Protein AF-A0A0G3W983-F1 (afdb_monomer)

Sequence (231 aa):
MKKKIIAVFMIFSIMLLIACNQTHDTKDIALSSTTQSDPVENSKVEQSREDLLNQLVNQDFSIQGENLREIDDKMIVDFGKAFVNLYNGAVAEGKKISFEKYISNKNLLRFTDKMLELTQKQELQGRNFVNYGLKNEFKQAKLQHIGDNICYLELPFEFEGSEMICKMLITTENNHLKLIDLYYGIKDGVDTYATGHPAGREINNPNLWENEEWVNGVFDKLEEFEEKMGS

Foldseek 3Di:
DDDDDDDDDDDDDDDDDDDDDDDDDDDDDDDDDDDDDDDDDPPPPPQDLVNLLVCLLPDWQFDDDAWDDPVCVVSVLVLVLSVLLNLLSCLQVVHQGACVRAAVQPLVRVLSNLLSNLSSLCVVVVVDPAHGHNDWAWDDKDWDDDDTQKIWIWIWTHDPHGTWIKIFIWGDDPRTIYTQDIATGDCPGLRCQQLHHPVPDDHDDSCQSVPPVSSVSSVVRSVVSVVVSVD

Structure (mmCIF, N/CA/C/O backbone):
data_AF-A0A0G3W983-F1
#
_entry.id   AF-A0A0G3W983-F1
#
loop_
_atom_site.group_PDB
_atom_site.id
_atom_site.type_symbol
_atom_site.label_atom_id
_atom_site.label_alt_id
_atom_site.label_comp_id
_atom_site.label_asym_id
_atom_site.label_entity_id
_atom_site.label_seq_id
_atom_site.pdbx_PDB_ins_code
_atom_site.Cartn_x
_atom_site.Cartn_y
_atom_site.Cartn_z
_atom_site.occupancy
_atom_site.B_iso_or_equiv
_atom_site.auth_seq_id
_atom_site.auth_comp_id
_atom_site.auth_asym_id
_atom_site.auth_atom_id
_atom_site.pdbx_PDB_model_num
ATOM 1 N N . MET A 1 1 ? -0.050 45.763 -35.031 1.00 43.88 1 MET A N 1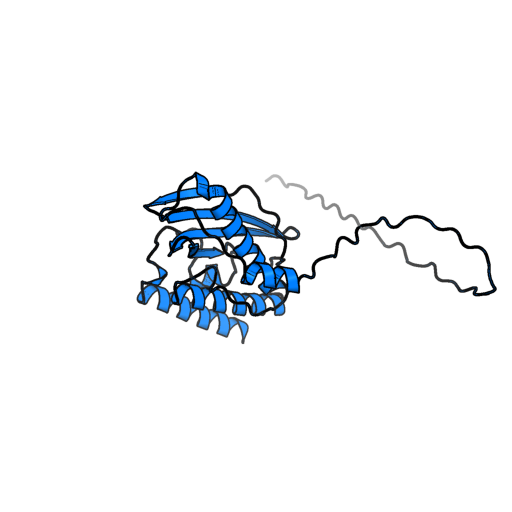
ATOM 2 C CA . MET A 1 1 ? 1.372 45.349 -35.062 1.00 43.88 1 MET A CA 1
ATOM 3 C C . MET A 1 1 ? 2.170 46.165 -34.058 1.00 43.88 1 MET A C 1
ATOM 5 O O . MET A 1 1 ? 2.338 47.358 -34.264 1.00 43.88 1 MET A O 1
ATOM 9 N N . LYS A 1 2 ? 2.644 45.543 -32.975 1.00 40.12 2 LYS A N 1
ATOM 10 C CA . LYS A 1 2 ? 3.700 46.083 -32.106 1.00 40.12 2 LYS A CA 1
ATOM 11 C C . LYS A 1 2 ? 4.598 44.907 -31.715 1.00 40.12 2 LYS A C 1
ATOM 13 O O . LYS A 1 2 ? 4.127 43.965 -31.087 1.00 40.12 2 LYS A O 1
ATOM 18 N N . LYS A 1 3 ? 5.846 44.928 -32.194 1.00 40.09 3 LYS A N 1
ATOM 19 C CA . LYS A 1 3 ? 6.875 43.911 -31.934 1.00 40.09 3 LYS A CA 1
ATOM 20 C C . LYS A 1 3 ? 7.298 44.010 -30.465 1.00 40.09 3 LYS A C 1
ATOM 22 O O . LYS A 1 3 ? 7.640 45.101 -30.017 1.00 40.09 3 LYS A O 1
ATOM 27 N N . LYS A 1 4 ? 7.271 42.897 -29.727 1.00 50.88 4 LYS A N 1
ATOM 28 C CA . LYS A 1 4 ? 7.908 42.791 -28.407 1.00 50.88 4 LYS 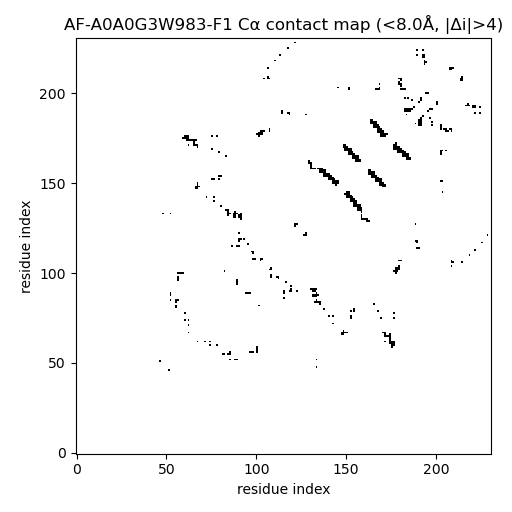A CA 1
ATOM 29 C C . LYS A 1 4 ? 9.314 42.224 -28.599 1.00 50.88 4 LYS A C 1
ATOM 31 O O . LYS A 1 4 ? 9.487 41.215 -29.274 1.00 50.88 4 LYS A O 1
ATOM 36 N N . ILE A 1 5 ? 10.291 42.943 -28.062 1.00 58.00 5 ILE A N 1
ATOM 37 C CA . ILE A 1 5 ? 11.718 42.625 -28.082 1.00 58.00 5 ILE A CA 1
ATOM 38 C C . ILE A 1 5 ? 11.970 41.526 -27.044 1.00 58.00 5 ILE A C 1
ATOM 40 O O . ILE A 1 5 ? 11.557 41.661 -25.895 1.00 58.00 5 ILE A O 1
ATOM 44 N N . ILE A 1 6 ? 12.618 40.442 -27.469 1.00 47.62 6 ILE A N 1
ATOM 45 C CA . ILE A 1 6 ? 13.111 39.365 -26.608 1.00 47.62 6 ILE A CA 1
ATOM 46 C C . ILE A 1 6 ? 14.525 39.759 -26.173 1.00 47.62 6 ILE A C 1
ATOM 48 O O . ILE A 1 6 ? 15.381 39.987 -27.026 1.00 47.62 6 ILE A O 1
ATOM 52 N N . ALA A 1 7 ? 14.767 39.845 -24.866 1.00 49.97 7 ALA A N 1
ATOM 53 C CA . ALA A 1 7 ? 16.108 39.959 -24.303 1.00 49.97 7 ALA A CA 1
ATOM 54 C C . ALA A 1 7 ? 16.537 38.577 -23.791 1.00 49.97 7 ALA A C 1
ATOM 56 O O . ALA A 1 7 ? 15.930 38.037 -22.869 1.00 49.97 7 ALA A O 1
ATOM 57 N N . VAL A 1 8 ? 17.557 38.002 -24.427 1.00 45.94 8 VAL A N 1
ATOM 58 C CA . VAL A 1 8 ? 18.226 36.763 -24.013 1.00 45.94 8 VAL A CA 1
ATOM 59 C C . VAL A 1 8 ? 19.421 37.160 -23.152 1.00 45.94 8 VAL A C 1
ATOM 61 O O . VAL A 1 8 ? 20.345 37.795 -23.654 1.00 45.94 8 VAL A O 1
ATOM 64 N N . PHE A 1 9 ? 19.420 36.788 -21.873 1.00 46.34 9 PHE A N 1
ATOM 65 C CA . PHE A 1 9 ? 20.619 36.838 -21.037 1.00 46.34 9 PHE A CA 1
ATOM 66 C C . PHE A 1 9 ? 21.241 35.439 -20.994 1.00 46.34 9 PHE A C 1
ATOM 68 O O . PHE A 1 9 ? 20.778 34.567 -20.265 1.00 46.34 9 PHE A O 1
ATOM 75 N N . MET A 1 10 ? 22.282 35.221 -21.804 1.00 41.75 10 MET A N 1
ATOM 76 C CA . MET A 1 10 ? 23.248 34.144 -21.580 1.00 41.75 10 MET A CA 1
ATOM 77 C C . MET A 1 10 ? 24.205 34.593 -20.477 1.00 41.75 10 MET A C 1
ATOM 79 O O . MET A 1 10 ? 24.913 35.583 -20.655 1.00 41.75 10 MET A O 1
ATOM 83 N N . ILE A 1 11 ? 24.274 33.851 -19.375 1.00 51.28 11 ILE A N 1
ATOM 84 C CA . ILE A 1 11 ? 25.394 33.942 -18.436 1.00 51.28 11 ILE A CA 1
ATOM 85 C C . ILE A 1 11 ? 26.205 32.657 -18.591 1.00 51.28 11 ILE A C 1
ATOM 87 O O . ILE A 1 11 ? 25.799 31.584 -18.157 1.00 51.28 11 ILE A O 1
ATOM 91 N N . PHE A 1 12 ? 27.340 32.796 -19.274 1.00 41.56 12 PHE A N 1
ATOM 92 C CA . PHE A 1 12 ? 28.444 31.844 -19.277 1.00 41.56 12 PHE A CA 1
ATOM 93 C C . PHE A 1 12 ? 29.255 32.065 -17.995 1.00 41.56 12 PHE A C 1
ATOM 95 O O . PHE A 1 12 ? 29.832 33.138 -17.830 1.00 41.56 12 PHE A O 1
ATOM 102 N N . SER A 1 13 ? 29.354 31.055 -17.131 1.00 46.91 13 SER A N 1
ATOM 103 C CA . SER A 1 13 ? 30.390 31.007 -16.093 1.00 46.91 13 SER A CA 1
ATOM 104 C C . SER A 1 13 ? 31.282 29.799 -16.344 1.00 46.91 13 SER A C 1
ATOM 106 O O . SER A 1 13 ? 30.858 28.650 -16.255 1.00 46.91 13 SER A O 1
ATOM 108 N N . ILE A 1 14 ? 32.515 30.111 -16.732 1.00 47.41 14 ILE A N 1
ATOM 109 C CA . ILE A 1 14 ? 33.606 29.200 -17.058 1.00 47.41 14 ILE A CA 1
ATOM 110 C C . ILE A 1 14 ? 34.363 28.825 -15.774 1.00 47.41 14 ILE A C 1
ATOM 112 O O . ILE A 1 14 ? 34.698 29.694 -14.975 1.00 47.41 14 ILE A O 1
ATOM 116 N N . MET A 1 15 ? 34.611 27.518 -15.642 1.00 45.75 15 MET A N 1
ATOM 117 C CA . MET A 1 15 ? 35.691 26.789 -14.952 1.00 45.75 15 MET A CA 1
ATOM 118 C C . MET A 1 15 ? 36.685 27.570 -14.072 1.00 45.75 15 MET A C 1
ATOM 120 O O . MET A 1 15 ? 37.409 28.432 -14.565 1.00 45.75 15 MET A O 1
ATOM 124 N N . LEU A 1 16 ? 36.906 27.063 -12.852 1.00 50.53 16 LEU A N 1
ATOM 125 C CA . LEU A 1 16 ? 38.236 27.046 -12.235 1.00 50.53 16 LEU A CA 1
ATOM 126 C C . LEU A 1 16 ? 38.570 25.646 -11.702 1.00 50.53 16 LEU A C 1
ATOM 128 O O . LEU A 1 16 ? 37.723 24.925 -11.182 1.00 50.53 16 LEU A O 1
ATOM 132 N N . LEU A 1 17 ? 39.827 25.286 -11.946 1.00 42.91 17 LEU A N 1
ATOM 133 C CA . LEU A 1 17 ? 40.435 23.963 -11.925 1.00 42.91 17 LEU A CA 1
ATOM 134 C C . LEU A 1 17 ? 40.798 23.459 -10.521 1.00 42.91 17 LEU A C 1
ATOM 136 O O . LEU A 1 17 ? 41.158 24.217 -9.626 1.00 42.91 17 LEU A O 1
ATOM 140 N N . ILE A 1 18 ? 40.792 22.131 -10.426 1.00 45.84 18 ILE A N 1
ATOM 141 C CA . ILE A 1 18 ? 41.441 21.278 -9.427 1.00 45.84 18 ILE A CA 1
ATOM 142 C C . ILE A 1 18 ? 42.962 21.501 -9.448 1.00 45.84 18 ILE A C 1
ATOM 144 O O . ILE A 1 18 ? 43.546 21.466 -10.528 1.00 45.84 18 ILE A O 1
ATOM 148 N N . ALA A 1 19 ? 43.596 21.623 -8.274 1.00 32.50 19 ALA A N 1
ATOM 149 C CA . ALA A 1 19 ? 44.845 20.925 -7.921 1.00 32.50 19 ALA A CA 1
ATOM 150 C C . ALA A 1 19 ? 45.366 21.366 -6.542 1.00 32.50 19 ALA A C 1
ATOM 152 O O . ALA A 1 19 ? 45.818 22.493 -6.384 1.00 32.50 19 ALA A O 1
ATOM 153 N N . CYS A 1 20 ? 45.407 20.435 -5.589 1.00 37.81 20 CYS A N 1
ATOM 154 C CA . CYS A 1 20 ? 46.513 20.323 -4.639 1.00 37.81 20 CYS A CA 1
ATOM 155 C C . CYS A 1 20 ? 46.722 18.832 -4.374 1.00 37.81 20 CYS A C 1
ATOM 157 O O . CYS A 1 20 ? 45.869 18.165 -3.795 1.00 37.81 20 CYS A O 1
ATOM 159 N N . ASN A 1 21 ? 47.848 18.316 -4.855 1.00 38.59 21 ASN A N 1
ATOM 160 C CA . ASN A 1 21 ? 48.374 16.997 -4.543 1.00 38.59 21 ASN A CA 1
ATOM 161 C C . ASN A 1 21 ? 49.829 17.200 -4.110 1.00 38.59 21 ASN A C 1
ATOM 163 O O . ASN A 1 21 ? 50.533 17.910 -4.825 1.00 38.59 21 ASN A O 1
ATOM 167 N N . GLN A 1 22 ? 50.226 16.605 -2.978 1.00 39.62 22 GLN A N 1
ATOM 168 C CA . GLN A 1 22 ? 51.592 16.313 -2.482 1.00 39.62 22 GLN A CA 1
ATOM 169 C C . GLN A 1 22 ? 51.590 16.334 -0.946 1.00 39.62 22 GLN A C 1
ATOM 171 O O . GLN A 1 22 ? 50.988 17.224 -0.361 1.00 39.62 22 GLN A O 1
ATOM 176 N N . THR A 1 23 ? 52.293 15.501 -0.184 1.00 33.81 23 THR A N 1
ATOM 177 C CA . THR A 1 23 ? 52.854 14.140 -0.283 1.00 33.81 23 THR A CA 1
ATOM 178 C C . THR A 1 23 ? 53.243 13.792 1.164 1.00 33.81 23 THR A C 1
ATOM 180 O O . THR A 1 23 ? 53.410 14.685 1.992 1.00 33.81 23 THR A O 1
ATOM 183 N N . HIS A 1 24 ? 53.358 12.497 1.449 1.00 36.88 24 HIS A N 1
ATOM 184 C CA . HIS A 1 24 ? 53.779 11.895 2.715 1.00 36.88 24 HIS A CA 1
ATOM 185 C C . HIS A 1 24 ? 54.949 12.583 3.434 1.00 36.88 24 HIS A C 1
ATOM 187 O O . HIS A 1 24 ? 55.942 12.922 2.802 1.00 36.88 24 HIS A O 1
ATOM 193 N N . ASP A 1 25 ? 54.889 12.565 4.767 1.00 35.84 25 ASP A N 1
ATOM 194 C CA . ASP A 1 25 ? 56.038 12.161 5.576 1.00 35.84 25 ASP A CA 1
ATOM 195 C C . ASP A 1 25 ? 55.566 11.325 6.776 1.00 35.84 25 ASP A C 1
ATOM 197 O O . ASP A 1 25 ? 54.728 11.740 7.576 1.00 35.84 25 ASP A O 1
ATOM 201 N N . THR A 1 26 ? 56.102 10.109 6.868 1.00 37.34 26 THR A N 1
ATOM 202 C CA . THR A 1 26 ? 55.960 9.182 7.993 1.00 37.34 26 THR A CA 1
ATOM 203 C C . THR A 1 26 ? 57.279 9.170 8.753 1.00 37.34 26 THR A C 1
ATOM 205 O O . THR A 1 26 ? 58.324 8.938 8.146 1.00 37.34 26 THR A O 1
ATOM 208 N N . LYS A 1 27 ? 57.239 9.333 10.079 1.00 38.28 27 LYS A N 1
ATOM 209 C CA . LYS A 1 27 ? 58.261 8.796 10.988 1.00 38.28 27 LYS A CA 1
ATOM 210 C C . LYS A 1 27 ? 57.669 8.553 12.377 1.00 38.28 27 LYS A C 1
ATOM 212 O O . LYS A 1 27 ? 57.252 9.484 13.058 1.00 38.28 27 LYS A O 1
ATOM 217 N N . ASP A 1 28 ? 57.655 7.279 12.751 1.00 36.66 28 ASP A N 1
ATOM 218 C CA . ASP A 1 28 ? 57.370 6.755 14.085 1.00 36.66 28 ASP A CA 1
ATOM 219 C C . ASP A 1 28 ? 58.404 7.219 15.131 1.00 36.66 28 ASP A C 1
ATOM 221 O O . ASP A 1 28 ? 59.564 7.456 14.786 1.00 36.66 28 ASP A O 1
ATOM 225 N N . ILE A 1 29 ? 58.010 7.254 16.416 1.00 35.78 29 ILE A N 1
ATOM 226 C CA . ILE A 1 29 ? 58.552 6.406 17.509 1.00 35.78 29 ILE A CA 1
ATOM 227 C C . ILE A 1 29 ? 58.042 6.880 18.898 1.00 35.78 29 ILE A C 1
ATOM 229 O O . ILE A 1 29 ? 58.334 7.979 19.353 1.00 35.78 29 ILE A O 1
ATOM 233 N N . ALA A 1 30 ? 57.333 5.951 19.556 1.00 32.38 30 ALA A N 1
ATOM 234 C CA . ALA A 1 30 ? 57.313 5.562 20.979 1.00 32.38 30 ALA A CA 1
ATOM 235 C C . ALA A 1 30 ? 56.918 6.521 22.139 1.00 32.38 30 ALA A C 1
ATOM 237 O O . ALA A 1 30 ? 57.672 7.384 22.567 1.00 32.38 30 ALA A O 1
ATOM 238 N N . LEU A 1 31 ? 55.817 6.107 22.793 1.00 33.94 31 LEU A N 1
ATOM 239 C CA . LEU A 1 31 ? 55.705 5.710 24.214 1.00 33.94 31 LEU A CA 1
ATOM 240 C C . LEU A 1 31 ? 55.809 6.789 25.317 1.00 33.94 31 LEU A C 1
ATOM 242 O O . LEU A 1 31 ? 56.895 7.170 25.738 1.00 33.94 31 LEU A O 1
ATOM 246 N N . SER A 1 32 ? 54.672 7.117 25.948 1.00 33.31 32 SER A N 1
ATOM 247 C CA . SER A 1 32 ? 54.366 6.782 27.361 1.00 33.31 32 SER A CA 1
ATOM 248 C C . SER A 1 32 ? 53.245 7.654 27.955 1.00 33.31 32 SER A C 1
ATOM 250 O O . SER A 1 32 ? 52.972 8.757 27.494 1.00 33.31 32 SER A O 1
ATOM 252 N N . SER A 1 33 ? 52.671 7.138 29.045 1.00 32.91 33 SER A N 1
ATOM 253 C CA . SER A 1 33 ? 51.770 7.758 30.029 1.00 32.91 33 SER A CA 1
ATOM 254 C C . SER A 1 33 ? 50.254 7.611 29.820 1.00 32.91 33 SER A C 1
ATOM 256 O O . SER A 1 33 ? 49.586 8.285 29.046 1.00 32.91 33 SER A O 1
ATOM 258 N N . THR A 1 34 ? 49.747 6.667 30.606 1.00 34.50 34 THR A N 1
ATOM 259 C CA . THR A 1 34 ? 48.381 6.421 31.049 1.00 34.50 34 THR A CA 1
ATOM 260 C C . THR A 1 34 ? 47.712 7.684 31.592 1.00 34.50 34 THR A C 1
ATOM 262 O O . THR A 1 34 ? 48.240 8.281 32.526 1.00 34.50 34 THR A O 1
ATOM 265 N N . THR A 1 35 ? 46.500 7.988 31.122 1.00 32.28 35 THR A N 1
ATOM 266 C CA . THR A 1 35 ? 45.496 8.716 31.913 1.00 32.28 35 THR A CA 1
ATOM 267 C C . THR A 1 35 ? 44.120 8.133 31.602 1.00 32.28 35 THR A C 1
ATOM 269 O O . THR A 1 35 ? 43.692 8.112 30.452 1.00 32.28 35 THR A O 1
ATOM 272 N N . GLN A 1 36 ? 43.458 7.613 32.636 1.00 45.56 36 GLN A N 1
ATOM 273 C CA . GLN A 1 36 ? 42.025 7.330 32.646 1.00 45.56 36 GLN A CA 1
ATOM 274 C C . GLN A 1 36 ? 41.246 8.604 32.310 1.00 45.56 36 GLN A C 1
ATOM 276 O O . GLN A 1 36 ? 41.417 9.615 32.986 1.00 45.56 36 GLN A O 1
ATOM 281 N N . SER A 1 37 ? 40.332 8.518 31.352 1.00 34.78 37 SER A N 1
ATOM 282 C CA . SER A 1 37 ? 39.207 9.442 31.237 1.00 34.78 37 SER A CA 1
ATOM 283 C C . SER A 1 37 ? 37.991 8.663 30.739 1.00 34.78 37 SER A C 1
ATOM 285 O O . SER A 1 37 ? 37.976 8.215 29.598 1.00 34.78 37 SER A O 1
ATOM 287 N N . ASP A 1 38 ? 37.057 8.459 31.668 1.00 36.69 38 ASP A N 1
ATOM 288 C CA . ASP A 1 38 ? 35.598 8.355 31.542 1.00 36.69 38 ASP A CA 1
ATOM 289 C C . ASP A 1 38 ? 34.951 7.448 30.469 1.00 36.69 38 ASP A C 1
ATOM 291 O O . ASP A 1 38 ? 35.200 7.588 29.274 1.00 36.69 38 ASP A O 1
ATOM 295 N N . PRO A 1 39 ? 33.998 6.571 30.856 1.00 54.25 39 PRO A N 1
ATOM 296 C CA . PRO A 1 39 ? 33.151 5.861 29.912 1.00 54.25 39 PRO A CA 1
ATOM 297 C C . PRO A 1 39 ? 31.895 6.693 29.640 1.00 54.25 39 PRO A C 1
ATOM 299 O O . PRO A 1 39 ? 30.860 6.468 30.260 1.00 54.25 39 PRO A O 1
ATOM 302 N N . VAL A 1 40 ? 31.956 7.655 28.722 1.00 49.38 40 VAL A N 1
ATOM 303 C CA . VAL A 1 40 ? 30.737 8.265 28.176 1.00 49.38 40 VAL A CA 1
ATOM 304 C C . VAL A 1 40 ? 30.956 8.630 26.717 1.00 49.38 40 VAL A C 1
ATOM 306 O O . VAL A 1 40 ? 31.459 9.701 26.412 1.00 49.38 40 VAL A O 1
ATOM 309 N N . GLU A 1 41 ? 30.475 7.782 25.816 1.00 39.94 41 GLU A N 1
ATOM 310 C CA . GLU A 1 41 ? 29.566 8.284 24.791 1.00 39.94 41 GLU A CA 1
ATOM 311 C C . GLU A 1 41 ? 28.700 7.136 24.286 1.00 39.94 41 GLU A C 1
ATOM 313 O O . GLU A 1 41 ? 29.194 6.103 23.836 1.00 39.94 41 GLU A O 1
ATOM 318 N N . ASN A 1 42 ? 27.387 7.314 24.428 1.00 47.06 42 ASN A N 1
ATOM 319 C CA . ASN A 1 42 ? 26.376 6.478 23.807 1.00 47.06 42 ASN A CA 1
ATOM 320 C C . ASN A 1 42 ? 26.711 6.338 22.321 1.00 47.06 42 ASN A C 1
ATOM 322 O O . ASN A 1 42 ? 26.454 7.259 21.542 1.00 47.06 42 ASN A O 1
ATOM 326 N N . SER A 1 43 ? 27.217 5.173 21.915 1.00 43.53 43 SER A N 1
ATOM 327 C CA . SER A 1 43 ? 27.097 4.753 20.531 1.00 43.53 43 SER A CA 1
ATOM 328 C C . SER A 1 43 ? 25.601 4.635 20.269 1.00 43.53 43 SER A C 1
ATOM 330 O O . SER A 1 43 ? 24.926 3.679 20.651 1.00 43.53 43 SER A O 1
ATOM 332 N N . LYS A 1 44 ? 25.034 5.688 19.685 1.00 50.03 44 LYS A N 1
ATOM 333 C CA . LYS A 1 44 ? 23.718 5.637 19.072 1.00 50.03 44 LYS A CA 1
ATOM 334 C C . LYS A 1 44 ? 23.894 4.643 17.932 1.00 50.03 44 LYS A C 1
ATOM 336 O O . LYS A 1 44 ? 24.389 5.022 16.879 1.00 50.03 44 LYS A O 1
ATOM 341 N N . VAL A 1 45 ? 23.651 3.361 18.217 1.00 50.28 45 VAL A N 1
ATOM 342 C CA . VAL A 1 45 ? 23.779 2.273 17.248 1.00 50.28 45 VAL A CA 1
ATOM 343 C C . VAL A 1 45 ? 22.920 2.691 16.072 1.00 50.28 45 VAL A C 1
ATOM 345 O O . VAL A 1 45 ? 21.696 2.770 16.187 1.00 50.28 45 VAL A O 1
ATOM 348 N N . GLU A 1 46 ? 23.577 3.098 14.990 1.00 67.88 46 GLU A N 1
ATOM 349 C CA . GLU A 1 46 ? 22.898 3.498 13.777 1.00 67.88 46 GLU A CA 1
ATOM 350 C C . GLU A 1 46 ? 22.223 2.240 13.254 1.00 67.88 46 GLU A C 1
ATOM 352 O O . GLU A 1 46 ? 22.872 1.307 12.784 1.00 67.88 46 GLU A O 1
ATOM 357 N N . GLN A 1 47 ? 20.916 2.165 13.479 1.00 80.25 47 GLN A N 1
ATOM 358 C CA . GLN A 1 47 ? 20.142 1.004 13.105 1.00 80.25 47 GLN A CA 1
ATOM 359 C C . GLN A 1 47 ? 20.207 0.849 11.587 1.00 80.25 47 GLN A C 1
ATOM 361 O O . GLN A 1 47 ? 19.926 1.803 10.852 1.00 80.25 47 GLN A O 1
ATOM 366 N N . SER A 1 48 ? 20.591 -0.341 11.125 1.00 90.75 48 SER A N 1
ATOM 367 C CA . SER A 1 48 ? 20.738 -0.585 9.696 1.00 90.75 48 SER A CA 1
ATOM 368 C C . SER A 1 48 ? 19.384 -0.470 8.985 1.00 90.75 48 SER A C 1
ATOM 370 O O . SER A 1 48 ? 18.318 -0.644 9.584 1.00 90.75 48 SER A O 1
ATOM 372 N N . ARG A 1 49 ? 19.409 -0.169 7.681 1.00 90.88 49 ARG A N 1
ATOM 373 C CA . ARG A 1 49 ? 18.184 -0.102 6.865 1.00 90.88 49 ARG A CA 1
ATOM 374 C C . ARG A 1 49 ? 17.441 -1.438 6.841 1.00 90.88 49 ARG A C 1
ATOM 376 O O . ARG A 1 49 ? 16.218 -1.457 6.923 1.00 90.88 49 ARG A O 1
ATOM 383 N N . GLU A 1 50 ? 18.187 -2.538 6.812 1.00 91.12 50 GLU A N 1
ATOM 384 C CA . GLU A 1 50 ? 17.649 -3.896 6.889 1.00 91.12 50 GLU A CA 1
ATOM 385 C C . GLU A 1 50 ? 16.937 -4.141 8.229 1.00 91.12 50 GLU A C 1
ATOM 387 O O . GLU A 1 50 ? 15.819 -4.647 8.249 1.00 91.12 50 GLU A O 1
ATOM 392 N N . ASP A 1 51 ? 17.524 -3.719 9.353 1.00 92.81 51 ASP A N 1
ATOM 393 C CA . ASP A 1 51 ? 16.882 -3.855 10.667 1.00 92.81 51 ASP A CA 1
ATOM 394 C C . ASP A 1 51 ? 15.591 -3.033 10.755 1.00 92.81 51 ASP A C 1
ATOM 396 O O . ASP A 1 51 ? 14.615 -3.468 11.362 1.00 92.81 51 ASP A O 1
ATOM 400 N N . LEU A 1 52 ? 15.574 -1.836 10.164 1.00 94.38 52 LEU A N 1
ATOM 401 C CA . LEU A 1 52 ?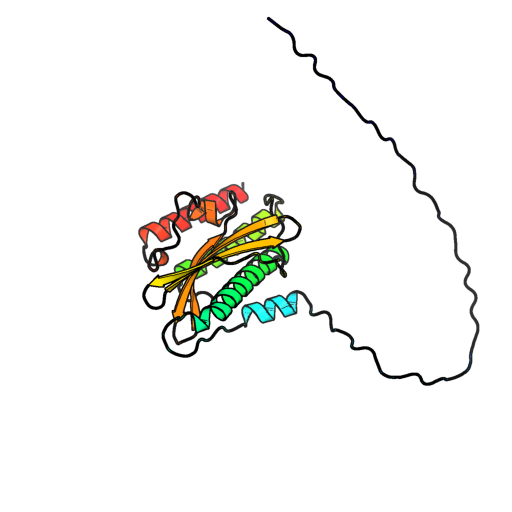 14.385 -0.980 10.111 1.00 94.38 52 LEU A CA 1
ATOM 402 C C . LEU A 1 52 ? 13.274 -1.598 9.249 1.00 94.38 52 LEU A C 1
ATOM 404 O O . LEU A 1 52 ? 12.123 -1.618 9.677 1.00 94.38 52 LEU A O 1
ATOM 408 N N . LEU A 1 53 ? 13.605 -2.144 8.074 1.00 95.75 53 LEU A N 1
ATOM 409 C CA . LEU A 1 53 ? 12.645 -2.882 7.246 1.00 95.75 53 LEU A CA 1
ATOM 410 C C . LEU A 1 53 ? 12.080 -4.088 7.997 1.00 95.75 53 LEU A C 1
ATOM 412 O O . LEU A 1 53 ? 10.866 -4.263 8.054 1.00 95.75 53 LEU A O 1
ATOM 416 N N . ASN A 1 54 ? 12.945 -4.874 8.637 1.00 95.06 54 ASN A N 1
ATOM 417 C CA . ASN A 1 54 ? 12.522 -6.032 9.418 1.00 95.06 54 ASN A CA 1
ATOM 418 C C . ASN A 1 54 ? 11.633 -5.640 10.604 1.00 95.06 54 ASN A C 1
ATOM 420 O O . ASN A 1 54 ? 10.679 -6.355 10.911 1.00 95.06 54 ASN A O 1
ATOM 424 N N . GLN A 1 55 ? 11.881 -4.498 11.248 1.00 96.12 55 GLN A N 1
ATOM 425 C CA . GLN A 1 55 ? 10.970 -3.973 12.265 1.00 96.12 55 GLN A CA 1
ATOM 426 C C . GLN A 1 55 ? 9.603 -3.618 11.679 1.00 96.12 55 GLN A C 1
ATOM 428 O O . GLN A 1 55 ? 8.596 -4.032 12.243 1.00 96.12 55 GLN A O 1
ATOM 433 N N . LEU A 1 56 ? 9.558 -2.914 10.545 1.00 97.31 56 LEU A N 1
ATOM 434 C CA . LEU A 1 56 ? 8.304 -2.506 9.906 1.00 97.31 56 LEU A CA 1
ATOM 435 C C . LEU A 1 56 ? 7.475 -3.700 9.411 1.00 97.31 56 LEU A C 1
ATOM 437 O O . LEU A 1 56 ? 6.257 -3.692 9.573 1.00 97.31 56 LEU A O 1
ATOM 441 N N . VAL A 1 57 ? 8.111 -4.738 8.855 1.00 96.88 57 VAL A N 1
ATOM 442 C CA . VAL A 1 57 ? 7.436 -5.984 8.429 1.00 96.88 57 VAL A CA 1
ATOM 443 C C . VAL A 1 57 ? 6.744 -6.672 9.606 1.00 96.88 57 VAL A C 1
ATOM 445 O O . VAL A 1 57 ? 5.650 -7.212 9.458 1.00 96.88 57 VAL A O 1
ATOM 448 N N . ASN A 1 58 ? 7.380 -6.653 10.778 1.00 95.50 58 ASN A N 1
ATOM 449 C CA . ASN A 1 58 ? 6.896 -7.343 11.972 1.00 95.50 58 ASN A CA 1
ATOM 450 C C . ASN A 1 58 ? 6.094 -6.438 12.919 1.00 95.50 58 ASN A C 1
ATOM 452 O O . ASN A 1 58 ? 5.681 -6.894 13.987 1.00 95.50 58 ASN A O 1
ATOM 456 N N . GLN A 1 59 ? 5.889 -5.169 12.559 1.00 96.19 59 GLN A N 1
ATOM 457 C CA . GLN A 1 59 ? 5.184 -4.218 13.402 1.00 96.19 59 GLN A CA 1
ATOM 458 C C . GLN A 1 59 ? 3.694 -4.552 13.448 1.00 96.19 59 GLN A C 1
ATOM 460 O O . GLN A 1 59 ? 3.067 -4.811 12.422 1.00 96.19 59 GLN A O 1
ATOM 465 N N . ASP A 1 60 ? 3.136 -4.533 14.657 1.00 93.31 60 ASP A N 1
ATOM 466 C CA . ASP A 1 60 ? 1.721 -4.788 14.892 1.00 93.31 60 ASP A CA 1
ATOM 467 C C . ASP A 1 60 ? 1.016 -3.535 15.407 1.00 93.31 60 ASP A C 1
ATOM 469 O O . ASP A 1 60 ? 1.596 -2.741 16.155 1.00 93.31 60 ASP A O 1
ATOM 473 N N . PHE A 1 61 ? -0.241 -3.368 15.008 1.00 96.75 61 PHE A N 1
ATOM 474 C CA . PHE A 1 61 ? -1.052 -2.199 15.336 1.00 96.75 61 PHE A CA 1
ATOM 475 C C . PHE A 1 61 ? -2.406 -2.651 15.866 1.00 96.75 61 PHE A C 1
ATOM 477 O O . PHE A 1 61 ? -3.347 -2.868 15.102 1.00 96.75 61 PHE A O 1
ATOM 484 N N . SER A 1 62 ? -2.487 -2.809 17.185 1.00 95.75 62 SER A N 1
ATOM 485 C CA . SER A 1 62 ? -3.693 -3.277 17.864 1.00 95.75 62 SER A CA 1
ATOM 486 C C . SER A 1 62 ? -4.421 -2.128 18.558 1.00 95.75 62 SER A C 1
ATOM 488 O O . SER A 1 62 ? -3.819 -1.392 19.340 1.00 95.75 62 SER A O 1
ATOM 490 N N . ILE A 1 63 ? -5.727 -2.017 18.333 1.00 93.38 63 ILE A N 1
ATOM 491 C CA . ILE A 1 63 ? -6.590 -1.036 19.001 1.00 93.38 63 ILE A CA 1
ATOM 492 C C . ILE A 1 63 ? -7.216 -1.616 20.274 1.00 93.38 63 ILE A C 1
ATOM 494 O O . ILE A 1 63 ? -7.252 -2.830 20.490 1.00 93.38 63 ILE A O 1
ATOM 498 N N . GLN A 1 64 ? -7.746 -0.740 21.129 1.00 89.25 64 GLN A N 1
ATOM 499 C CA . GLN A 1 64 ? -8.535 -1.172 22.280 1.00 89.25 64 GLN A CA 1
ATOM 500 C C . GLN A 1 64 ? -10.008 -1.335 21.891 1.00 89.25 64 GLN A C 1
ATOM 502 O O . GLN A 1 64 ? -10.692 -0.349 21.621 1.00 89.25 64 GLN A O 1
ATOM 507 N N . GLY A 1 65 ? -10.515 -2.565 21.965 1.00 84.75 65 GLY A N 1
ATOM 508 C CA . GLY A 1 65 ? -11.899 -2.895 21.614 1.00 84.75 65 GLY A CA 1
ATOM 509 C C . GLY A 1 65 ? -12.080 -3.223 20.131 1.00 84.75 65 GLY A C 1
ATOM 510 O O . GLY A 1 65 ? -11.112 -3.307 19.385 1.00 84.75 65 GLY A O 1
ATOM 511 N N . GLU A 1 66 ? -13.333 -3.430 19.728 1.00 83.75 66 GLU A N 1
ATOM 512 C CA . GLU A 1 66 ? -13.679 -4.006 18.418 1.00 83.75 66 GLU A CA 1
ATOM 513 C C . GLU A 1 66 ? -13.927 -2.965 17.316 1.00 83.75 66 GLU A C 1
ATOM 515 O O . GLU A 1 66 ? -14.014 -3.334 16.152 1.00 83.75 66 GLU A O 1
ATOM 520 N N . ASN A 1 67 ? -14.048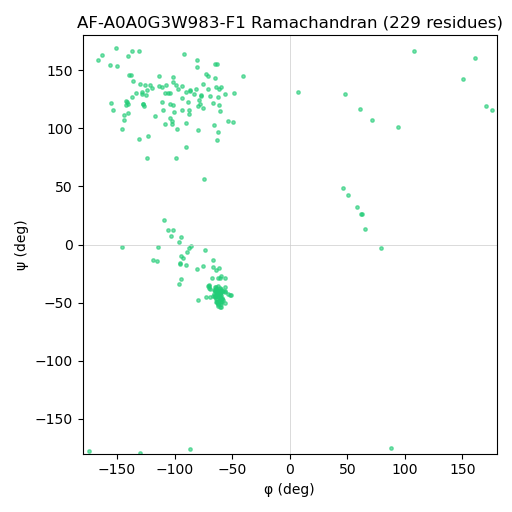 -1.679 17.664 1.00 89.19 67 ASN A N 1
ATOM 521 C CA . ASN A 1 67 ? -14.424 -0.617 16.729 1.00 89.19 67 ASN A CA 1
ATOM 522 C C . ASN A 1 67 ? -13.408 0.526 16.740 1.00 89.19 67 ASN A C 1
ATOM 524 O O . ASN A 1 67 ? -13.017 0.986 17.817 1.00 89.19 67 ASN A O 1
ATOM 528 N N . LEU A 1 68 ? -13.072 1.032 15.550 1.00 91.75 68 LEU A N 1
ATOM 529 C CA . LEU A 1 68 ? -12.308 2.268 15.382 1.00 91.75 68 LEU A CA 1
ATOM 530 C C . LEU A 1 68 ? -13.049 3.467 15.975 1.00 91.75 68 LEU A C 1
ATOM 532 O O . LEU A 1 68 ? -14.244 3.665 15.745 1.00 91.75 68 LEU A O 1
ATOM 536 N N . ARG A 1 69 ? -12.316 4.276 16.739 1.00 91.12 69 ARG A N 1
ATOM 537 C CA . ARG A 1 69 ? -12.795 5.514 17.361 1.00 91.12 69 ARG A CA 1
ATOM 538 C C . ARG A 1 69 ? -11.743 6.607 17.210 1.00 91.12 69 ARG A C 1
ATOM 540 O O . ARG A 1 69 ? -10.578 6.322 16.965 1.00 91.12 69 ARG A O 1
ATOM 547 N N . GLU A 1 70 ? -12.128 7.854 17.465 1.00 91.62 70 GLU A N 1
ATOM 548 C CA . GLU A 1 70 ? -11.213 9.010 17.412 1.00 91.62 70 GLU A CA 1
ATOM 549 C C . GLU A 1 70 ? -9.984 8.863 18.332 1.00 91.62 70 GLU A C 1
ATOM 551 O O . GLU A 1 70 ? -8.906 9.377 18.045 1.00 91.62 70 GLU A O 1
ATOM 556 N N . ILE A 1 71 ? -10.105 8.117 19.439 1.00 93.31 71 ILE A N 1
ATOM 557 C CA . ILE A 1 71 ? -8.967 7.833 20.330 1.00 93.31 71 ILE A CA 1
ATOM 558 C C . ILE A 1 71 ? -7.869 6.997 19.645 1.00 93.31 71 ILE A C 1
ATOM 560 O O . ILE A 1 71 ? -6.711 7.046 20.062 1.00 93.31 71 ILE A O 1
ATOM 564 N N . ASP A 1 72 ? -8.218 6.267 18.584 1.00 95.06 72 ASP A N 1
ATOM 565 C CA . ASP A 1 72 ? -7.311 5.426 17.808 1.00 95.06 72 ASP A CA 1
ATOM 566 C C . ASP A 1 72 ? -6.647 6.201 16.648 1.00 95.06 72 ASP A C 1
ATOM 568 O O . ASP A 1 72 ? -5.727 5.679 16.019 1.00 95.06 72 ASP A O 1
ATOM 572 N N . ASP A 1 73 ? -7.029 7.461 16.386 1.00 96.69 73 ASP A N 1
ATOM 573 C CA . ASP A 1 73 ? -6.573 8.252 15.227 1.00 96.69 73 ASP A CA 1
ATOM 574 C C . ASP A 1 73 ? -5.049 8.324 15.106 1.00 96.69 73 ASP A C 1
ATOM 576 O O . ASP A 1 73 ? -4.488 8.161 14.020 1.00 96.69 73 ASP A O 1
ATOM 580 N N . LYS A 1 74 ? -4.346 8.520 16.230 1.00 97.12 74 LYS A N 1
ATOM 581 C CA . LYS A 1 74 ? -2.877 8.530 16.230 1.00 97.12 74 LYS A CA 1
ATOM 582 C C . LYS A 1 74 ? -2.319 7.188 15.750 1.00 97.12 74 LYS A C 1
ATOM 584 O O . LYS A 1 74 ? -1.361 7.169 14.981 1.00 97.12 74 LYS A O 1
ATOM 589 N N . MET A 1 75 ? -2.907 6.081 16.198 1.00 97.44 75 MET A N 1
ATOM 590 C CA . MET A 1 75 ? -2.472 4.742 15.817 1.00 97.44 75 MET A CA 1
ATOM 591 C C . MET A 1 75 ? -2.777 4.444 14.349 1.00 97.44 75 MET A C 1
ATOM 593 O O . MET A 1 75 ? -1.934 3.867 13.672 1.00 97.44 75 MET A O 1
ATOM 597 N N . ILE A 1 76 ? -3.926 4.897 13.840 1.00 97.94 76 ILE A N 1
ATOM 598 C CA . ILE A 1 76 ? -4.294 4.795 12.420 1.00 97.94 76 ILE A CA 1
ATOM 599 C C . ILE A 1 76 ? -3.281 5.548 11.547 1.00 97.94 76 ILE A C 1
ATOM 601 O O . ILE A 1 76 ? -2.802 5.023 10.541 1.00 97.94 76 ILE A O 1
ATOM 605 N N . VAL A 1 77 ? -2.897 6.763 11.952 1.00 98.50 77 VAL A N 1
ATOM 606 C CA . VAL A 1 77 ? -1.870 7.542 11.246 1.00 98.50 77 VAL A CA 1
ATOM 607 C C . VAL A 1 77 ? -0.505 6.850 11.312 1.00 98.50 77 VAL A C 1
ATOM 609 O O . VAL A 1 77 ? 0.181 6.775 10.294 1.00 98.50 77 VAL A O 1
ATOM 612 N N . ASP A 1 78 ? -0.099 6.337 12.475 1.00 98.44 78 ASP A N 1
ATOM 613 C CA . ASP A 1 78 ? 1.182 5.637 12.631 1.00 98.44 78 ASP A CA 1
ATOM 614 C C . ASP A 1 78 ? 1.227 4.332 11.811 1.00 98.44 78 ASP A C 1
ATOM 616 O O . ASP A 1 78 ? 2.258 4.032 11.207 1.00 98.44 78 ASP A O 1
ATOM 620 N N . PHE A 1 79 ? 0.106 3.612 11.710 1.00 98.62 79 PHE A N 1
ATOM 621 C CA . PHE A 1 79 ? -0.066 2.449 10.834 1.00 98.62 79 PHE A CA 1
ATOM 622 C C . PHE A 1 79 ? 0.145 2.813 9.362 1.00 98.62 79 PHE A C 1
ATOM 624 O O . PHE A 1 79 ? 0.959 2.187 8.680 1.00 98.62 79 PHE A O 1
ATOM 631 N N . GLY A 1 80 ? -0.511 3.876 8.881 1.00 98.44 80 GLY A N 1
ATOM 632 C CA . GLY A 1 80 ? -0.337 4.340 7.503 1.00 98.44 80 GLY A CA 1
ATOM 633 C C . GLY A 1 80 ? 1.100 4.781 7.202 1.00 98.44 80 GLY A C 1
ATOM 634 O O . GLY A 1 80 ? 1.656 4.442 6.157 1.00 98.44 80 GLY A O 1
ATOM 635 N N . LYS A 1 81 ? 1.752 5.477 8.141 1.00 98.50 81 LYS A N 1
ATOM 636 C CA . LYS A 1 81 ? 3.165 5.870 8.010 1.00 98.50 81 LYS A CA 1
ATOM 637 C C . LYS A 1 81 ? 4.098 4.667 7.936 1.00 98.50 81 LYS A C 1
ATOM 639 O O . LYS A 1 81 ? 5.023 4.666 7.123 1.00 98.50 81 LYS A O 1
ATOM 644 N N . ALA A 1 82 ? 3.867 3.659 8.774 1.00 98.50 82 ALA A N 1
ATOM 645 C CA . ALA A 1 82 ? 4.664 2.440 8.772 1.00 98.50 82 ALA A CA 1
ATOM 646 C C . ALA A 1 82 ? 4.526 1.683 7.448 1.00 98.50 82 ALA A C 1
ATOM 648 O O . ALA A 1 82 ? 5.544 1.303 6.874 1.00 98.50 82 ALA A O 1
ATOM 649 N N . PHE A 1 83 ? 3.308 1.574 6.905 1.00 98.56 83 PHE A N 1
ATOM 650 C CA . PHE A 1 83 ? 3.089 0.991 5.581 1.00 98.56 83 PHE A CA 1
ATOM 651 C C . PHE A 1 83 ? 3.832 1.754 4.473 1.00 98.56 83 PHE A C 1
ATOM 653 O O . PHE A 1 83 ? 4.550 1.135 3.691 1.00 98.56 83 PHE A O 1
ATOM 660 N N . VAL A 1 84 ? 3.715 3.090 4.416 1.00 98.38 84 VAL A N 1
ATOM 661 C CA . VAL A 1 84 ? 4.409 3.908 3.397 1.00 98.38 84 VAL A CA 1
ATOM 662 C C . VAL A 1 84 ? 5.925 3.740 3.486 1.00 98.38 84 VAL A C 1
ATOM 664 O O . VAL A 1 84 ? 6.581 3.510 2.472 1.00 98.38 84 VAL A O 1
ATOM 667 N N . ASN A 1 85 ? 6.489 3.816 4.694 1.00 98.19 85 ASN A N 1
ATOM 668 C CA . ASN A 1 85 ? 7.922 3.615 4.899 1.00 98.19 85 ASN A CA 1
ATOM 669 C C . ASN A 1 85 ? 8.363 2.199 4.512 1.00 98.19 85 ASN A C 1
ATOM 671 O O . ASN A 1 85 ? 9.419 2.049 3.902 1.00 98.19 85 ASN A O 1
ATOM 675 N N . LEU A 1 86 ? 7.563 1.178 4.832 1.00 98.44 86 LEU A N 1
ATOM 676 C CA . LEU A 1 86 ? 7.844 -0.206 4.461 1.00 98.44 86 LEU A CA 1
ATOM 677 C C . LEU A 1 86 ? 7.863 -0.372 2.941 1.00 98.44 86 LEU A C 1
ATOM 679 O O . LEU A 1 86 ? 8.837 -0.892 2.403 1.00 98.44 86 LEU A O 1
ATOM 683 N N . TYR A 1 87 ? 6.821 0.104 2.255 1.00 98.12 87 TYR A N 1
ATOM 684 C CA . TYR A 1 87 ? 6.710 0.017 0.802 1.00 98.12 87 TYR A CA 1
ATOM 685 C C . TYR A 1 87 ? 7.864 0.754 0.110 1.00 98.12 87 TYR A C 1
ATOM 687 O O . TYR A 1 87 ? 8.602 0.154 -0.668 1.00 98.12 87 TYR A O 1
ATOM 695 N N . ASN A 1 88 ? 8.087 2.030 0.439 1.00 97.38 88 ASN A N 1
ATOM 696 C CA . ASN A 1 88 ? 9.151 2.818 -0.186 1.00 97.38 88 ASN A CA 1
ATOM 697 C C . ASN A 1 88 ? 10.546 2.305 0.148 1.00 97.38 88 ASN A C 1
ATOM 699 O O . ASN A 1 88 ? 11.416 2.281 -0.718 1.00 97.38 88 ASN A O 1
ATOM 703 N N . GLY A 1 89 ? 10.768 1.878 1.389 1.00 97.00 89 GLY A N 1
ATOM 704 C CA . GLY A 1 89 ? 12.019 1.249 1.779 1.00 97.00 89 GLY A CA 1
ATOM 705 C C . GLY A 1 89 ? 12.279 -0.029 0.988 1.00 97.00 89 GLY A C 1
ATOM 706 O O . GLY A 1 89 ? 13.387 -0.237 0.508 1.00 97.00 89 GLY A O 1
ATOM 707 N N . ALA A 1 90 ? 11.255 -0.859 0.789 1.00 97.56 90 ALA A N 1
ATOM 708 C CA . ALA A 1 90 ? 11.373 -2.068 -0.012 1.00 97.56 90 ALA A CA 1
ATOM 709 C C . ALA A 1 90 ? 11.673 -1.759 -1.484 1.00 97.56 90 ALA A C 1
ATOM 711 O O . ALA A 1 90 ? 12.504 -2.446 -2.079 1.00 97.56 90 ALA A O 1
ATOM 712 N N . VAL A 1 91 ? 11.056 -0.721 -2.067 1.00 96.62 91 VAL A N 1
ATOM 713 C CA . VAL A 1 91 ? 11.393 -0.250 -3.422 1.00 96.62 91 VAL A CA 1
ATOM 714 C C . VAL A 1 91 ? 12.861 0.172 -3.495 1.00 96.62 91 VAL A C 1
ATOM 716 O O . VAL A 1 91 ? 13.600 -0.369 -4.314 1.00 96.62 91 VAL A O 1
ATOM 719 N N . ALA A 1 92 ? 13.292 1.070 -2.605 1.00 95.25 92 ALA A N 1
ATOM 720 C CA . ALA A 1 92 ? 14.643 1.634 -2.596 1.00 95.25 92 ALA A CA 1
ATOM 721 C C . ALA A 1 92 ? 15.740 0.573 -2.410 1.00 95.25 92 ALA A C 1
ATOM 723 O O . ALA A 1 92 ? 16.788 0.630 -3.047 1.00 95.25 92 ALA A O 1
ATOM 724 N N . GLU A 1 93 ? 15.491 -0.417 -1.553 1.00 94.88 93 GLU A N 1
ATOM 725 C CA . GLU A 1 93 ? 16.447 -1.488 -1.261 1.00 94.88 93 GLU A CA 1
ATOM 726 C C . GLU A 1 93 ? 16.327 -2.681 -2.229 1.00 94.88 93 GLU A C 1
ATOM 728 O O . GLU A 1 93 ? 17.085 -3.647 -2.116 1.00 94.88 93 GLU A O 1
ATOM 733 N N . GLY A 1 94 ? 15.360 -2.663 -3.159 1.00 94.81 94 GLY A N 1
ATOM 734 C CA . GLY A 1 94 ? 15.080 -3.788 -4.058 1.00 94.81 94 GLY A CA 1
ATOM 735 C C . GLY A 1 94 ? 14.726 -5.080 -3.310 1.00 94.81 94 GLY A C 1
ATOM 736 O O . GLY A 1 94 ? 15.086 -6.178 -3.741 1.00 94.81 94 GLY A O 1
ATOM 737 N N . LYS A 1 95 ? 14.083 -4.962 -2.143 1.00 96.31 95 LYS A N 1
ATOM 738 C CA . LYS A 1 95 ? 13.788 -6.087 -1.248 1.00 96.31 95 LYS A CA 1
ATOM 739 C C . LYS A 1 95 ? 12.375 -6.599 -1.457 1.00 96.31 95 LYS A C 1
ATOM 741 O O . LYS A 1 95 ? 11.414 -5.836 -1.457 1.00 96.31 95 LYS A O 1
ATOM 746 N N . LYS A 1 96 ? 12.238 -7.920 -1.548 1.00 95.69 96 LYS A N 1
ATOM 747 C CA . LYS A 1 96 ? 10.941 -8.578 -1.396 1.00 95.69 96 LYS A CA 1
ATOM 748 C C . LYS A 1 96 ? 10.606 -8.661 0.091 1.00 95.69 96 LYS A C 1
ATOM 750 O O . LYS A 1 96 ? 11.395 -9.212 0.857 1.00 95.69 96 LYS A O 1
ATOM 755 N N . ILE A 1 97 ? 9.449 -8.140 0.481 1.00 96.50 97 ILE A N 1
ATOM 756 C CA . ILE A 1 97 ? 8.955 -8.156 1.863 1.00 96.50 97 ILE A CA 1
ATOM 757 C C . ILE A 1 97 ? 7.505 -8.646 1.906 1.00 96.50 97 ILE A C 1
ATOM 759 O O . ILE A 1 97 ? 6.870 -8.768 0.863 1.00 96.50 97 ILE A O 1
ATOM 763 N N . SER A 1 98 ? 7.004 -8.979 3.098 1.00 96.38 98 SER A N 1
ATOM 764 C CA . SER A 1 98 ? 5.609 -9.395 3.296 1.00 96.38 98 SER A CA 1
ATOM 765 C C . SER A 1 98 ? 4.764 -8.229 3.804 1.00 96.38 98 SER A C 1
ATOM 767 O O . SER A 1 98 ? 5.179 -7.519 4.722 1.00 96.38 98 SER A O 1
ATOM 769 N N . PHE A 1 99 ? 3.558 -8.079 3.250 1.00 98.12 99 PHE A N 1
ATOM 770 C CA . PHE A 1 99 ? 2.551 -7.118 3.709 1.00 98.12 99 PHE A CA 1
ATOM 771 C C . PHE A 1 99 ? 1.411 -7.758 4.520 1.00 98.12 99 PHE A C 1
ATOM 773 O O . PHE A 1 99 ? 0.459 -7.067 4.872 1.00 98.12 99 PHE A O 1
ATOM 780 N N . GLU A 1 100 ? 1.485 -9.046 4.874 1.00 97.38 100 GLU A N 1
ATOM 781 C CA . GLU A 1 100 ? 0.396 -9.785 5.555 1.00 97.38 100 GLU A CA 1
ATOM 782 C C . GLU A 1 100 ? -0.012 -9.180 6.915 1.00 97.38 100 GLU A C 1
ATOM 784 O O . GLU A 1 100 ? -1.160 -9.286 7.364 1.00 97.38 100 GLU A O 1
ATOM 789 N N . LYS A 1 101 ? 0.918 -8.492 7.591 1.00 97.31 101 LYS A N 1
ATOM 790 C CA . LYS A 1 101 ? 0.608 -7.745 8.818 1.00 97.31 101 LYS A CA 1
ATOM 791 C C . LYS A 1 101 ? -0.296 -6.540 8.563 1.00 97.31 101 LYS A C 1
ATOM 793 O O . LYS A 1 101 ? -1.125 -6.237 9.417 1.00 97.31 101 LYS A O 1
ATOM 798 N N . TYR A 1 102 ? -0.230 -5.948 7.375 1.00 98.44 102 TYR A N 1
ATOM 799 C CA . TYR A 1 102 ? -1.010 -4.780 6.978 1.00 98.44 102 TYR A CA 1
ATOM 800 C C . TYR A 1 102 ? -2.272 -5.150 6.195 1.00 98.44 102 TYR A C 1
ATOM 802 O O . TYR A 1 102 ? -3.280 -4.471 6.342 1.00 98.44 102 TYR A O 1
ATOM 810 N N . ILE A 1 103 ? -2.247 -6.211 5.385 1.00 98.44 103 ILE A N 1
ATOM 811 C CA . ILE A 1 103 ? -3.323 -6.562 4.448 1.00 98.44 103 ILE A CA 1
ATOM 812 C C . ILE A 1 103 ? -3.754 -8.017 4.665 1.00 98.44 103 ILE A C 1
ATOM 814 O O . ILE A 1 103 ? -2.953 -8.934 4.497 1.00 98.44 103 ILE A O 1
ATOM 818 N N . SER A 1 104 ? -5.034 -8.230 4.983 1.00 97.88 104 SER A N 1
ATOM 819 C CA . SER A 1 104 ? -5.639 -9.572 5.073 1.00 97.88 104 SER A CA 1
ATOM 820 C C . SER A 1 104 ? -6.324 -10.008 3.770 1.00 97.88 104 SER A C 1
ATOM 822 O O . SER A 1 104 ? -6.410 -11.203 3.476 1.00 97.88 104 SER A O 1
ATOM 824 N N . ASN A 1 105 ? -6.833 -9.052 2.983 1.00 98.38 105 ASN A N 1
ATOM 825 C CA . ASN A 1 105 ? -7.525 -9.336 1.730 1.00 98.38 105 ASN A CA 1
ATOM 826 C C . ASN A 1 105 ? -6.547 -9.915 0.694 1.00 98.38 105 ASN A C 1
ATOM 828 O O . ASN A 1 105 ? -5.567 -9.270 0.324 1.00 98.38 105 ASN A O 1
ATOM 832 N N . LYS A 1 106 ? -6.827 -11.122 0.191 1.00 98.44 106 LYS A N 1
ATOM 833 C CA . LYS A 1 106 ? -5.915 -11.848 -0.709 1.00 98.44 106 LYS A CA 1
ATOM 834 C C . LYS A 1 106 ? -5.695 -11.144 -2.048 1.00 98.44 106 LYS A C 1
ATOM 836 O O . LYS A 1 106 ? -4.587 -11.199 -2.576 1.00 98.44 106 LYS A O 1
ATOM 841 N N . ASN A 1 107 ? -6.725 -10.500 -2.598 1.00 98.69 107 ASN A N 1
ATOM 842 C CA . ASN A 1 107 ? -6.622 -9.806 -3.879 1.00 98.69 107 ASN A CA 1
ATOM 843 C C . ASN A 1 107 ? -5.809 -8.518 -3.732 1.00 98.69 107 ASN A C 1
ATOM 845 O O . ASN A 1 107 ? -4.896 -8.295 -4.527 1.00 98.69 107 ASN A O 1
ATOM 849 N N . LEU A 1 108 ? -6.071 -7.731 -2.682 1.00 98.62 108 LEU A N 1
ATOM 850 C CA . LEU A 1 108 ? -5.285 -6.533 -2.374 1.00 98.62 108 LEU A CA 1
ATOM 851 C C . LEU A 1 108 ? -3.829 -6.879 -2.033 1.00 98.62 108 LEU A C 1
ATOM 853 O O . LEU A 1 108 ? -2.917 -6.181 -2.472 1.00 98.62 108 LEU A O 1
ATOM 857 N N . LEU A 1 109 ? -3.589 -7.968 -1.295 1.00 98.62 109 LEU A N 1
ATOM 858 C CA . LEU A 1 109 ? -2.237 -8.437 -0.984 1.00 98.62 109 LEU A CA 1
ATOM 859 C C . LEU A 1 109 ? -1.489 -8.815 -2.268 1.00 98.62 109 LEU A C 1
ATOM 861 O O . LEU A 1 109 ? -0.413 -8.285 -2.524 1.00 98.62 109 LEU A O 1
ATOM 865 N N . ARG A 1 110 ? -2.100 -9.647 -3.126 1.00 98.50 110 ARG A N 1
ATOM 866 C CA . ARG A 1 110 ? -1.517 -10.045 -4.419 1.00 98.50 110 ARG A CA 1
ATOM 867 C C . ARG A 1 110 ? -1.243 -8.839 -5.316 1.00 98.50 110 ARG A C 1
ATOM 869 O O . ARG A 1 110 ? -0.223 -8.800 -5.999 1.00 98.50 110 ARG A O 1
ATOM 876 N N . PHE A 1 111 ? -2.149 -7.864 -5.320 1.00 98.50 111 PHE A N 1
ATOM 877 C CA . PHE A 1 111 ? -1.959 -6.614 -6.043 1.00 98.50 111 PHE A CA 1
ATOM 878 C C . PHE A 1 111 ? -0.772 -5.826 -5.489 1.00 98.50 111 PHE A C 1
ATOM 880 O O . PHE A 1 111 ? 0.092 -5.430 -6.260 1.00 98.50 111 PHE A O 1
ATOM 887 N N . THR A 1 112 ? -0.694 -5.642 -4.171 1.00 98.50 112 THR A N 1
ATOM 888 C CA . THR A 1 112 ? 0.370 -4.868 -3.513 1.00 98.50 112 THR A CA 1
ATOM 889 C C . THR A 1 112 ? 1.742 -5.514 -3.723 1.00 98.50 112 THR A C 1
ATOM 891 O O . THR A 1 112 ? 2.708 -4.812 -4.016 1.00 98.50 112 THR A O 1
ATOM 894 N N . ASP A 1 113 ? 1.821 -6.847 -3.667 1.00 98.50 113 ASP A N 1
ATOM 895 C CA . ASP A 1 113 ? 3.038 -7.602 -3.982 1.00 98.50 113 ASP A CA 1
ATOM 896 C C . ASP A 1 113 ? 3.486 -7.368 -5.432 1.00 98.50 113 ASP A C 1
ATOM 898 O O . ASP A 1 113 ? 4.656 -7.073 -5.687 1.00 98.50 113 ASP A O 1
ATOM 902 N N . LYS A 1 114 ? 2.554 -7.451 -6.393 1.00 98.19 114 LYS A N 1
ATOM 903 C CA . LYS A 1 114 ? 2.866 -7.223 -7.811 1.00 98.19 114 LYS A CA 1
ATOM 904 C C . LYS A 1 114 ? 3.189 -5.754 -8.097 1.00 98.19 114 LYS A C 1
ATOM 906 O O . LYS A 1 114 ? 4.076 -5.463 -8.894 1.00 98.19 114 LYS A O 1
ATOM 911 N N . MET A 1 115 ? 2.517 -4.828 -7.418 1.00 97.69 115 MET A N 1
ATOM 912 C CA . MET A 1 115 ? 2.791 -3.394 -7.477 1.00 97.69 115 MET A CA 1
ATOM 913 C C . MET A 1 115 ? 4.218 -3.090 -7.007 1.00 97.69 115 MET A C 1
ATOM 915 O O . MET A 1 115 ? 4.933 -2.365 -7.701 1.00 97.69 115 MET A O 1
ATOM 919 N N . LEU A 1 116 ? 4.662 -3.689 -5.893 1.00 98.12 116 LEU A N 1
ATOM 920 C CA . LEU A 1 116 ? 6.035 -3.567 -5.393 1.00 98.12 116 LEU A CA 1
ATOM 921 C C . LEU A 1 116 ? 7.049 -4.086 -6.420 1.00 98.12 116 LEU A C 1
ATOM 923 O O . LEU A 1 116 ? 7.985 -3.369 -6.772 1.00 98.12 116 LEU A O 1
ATOM 927 N N . GLU A 1 117 ? 6.842 -5.302 -6.928 1.00 97.56 117 GLU A N 1
ATOM 928 C CA . GLU A 1 117 ? 7.724 -5.941 -7.914 1.00 97.56 117 GLU A CA 1
ATOM 929 C C . GLU A 1 117 ? 7.893 -5.078 -9.174 1.00 97.56 117 GLU A C 1
ATOM 931 O O . GLU A 1 117 ? 9.011 -4.800 -9.617 1.00 97.56 117 GLU A O 1
ATOM 936 N N . LEU A 1 118 ? 6.780 -4.615 -9.749 1.00 96.62 118 LEU A N 1
ATOM 937 C CA . LEU A 1 118 ? 6.806 -3.816 -10.971 1.00 96.62 118 LEU A CA 1
ATOM 938 C C . LEU A 1 118 ? 7.390 -2.420 -10.720 1.00 96.62 118 LEU A C 1
ATOM 940 O O . LEU A 1 118 ? 8.121 -1.915 -11.571 1.00 96.62 118 LEU A O 1
ATOM 944 N N . THR A 1 119 ? 7.154 -1.828 -9.546 1.00 96.00 119 THR A N 1
ATOM 945 C CA . THR A 1 119 ? 7.755 -0.539 -9.165 1.00 96.00 119 THR A CA 1
ATOM 946 C C . THR A 1 119 ? 9.272 -0.664 -9.010 1.00 96.00 119 THR A C 1
ATOM 948 O O . THR A 1 119 ? 10.010 0.171 -9.527 1.00 96.00 119 THR A O 1
ATOM 951 N N . GLN A 1 120 ? 9.762 -1.736 -8.380 1.00 95.75 120 GLN A N 1
ATOM 952 C CA . GLN A 1 120 ? 11.197 -2.036 -8.299 1.00 95.75 120 GLN A CA 1
ATOM 953 C C . GLN A 1 120 ? 11.814 -2.216 -9.690 1.00 95.75 120 GLN A C 1
ATOM 955 O O . GLN A 1 120 ? 12.904 -1.715 -9.960 1.00 95.75 120 GLN A O 1
ATOM 960 N N . LYS A 1 121 ? 11.109 -2.884 -10.610 1.00 94.88 121 LYS A N 1
ATOM 961 C CA . LYS A 1 121 ? 11.558 -3.018 -12.002 1.00 94.88 121 LYS A CA 1
ATOM 962 C C . LYS A 1 121 ? 11.613 -1.665 -12.722 1.00 94.88 121 LYS A C 1
ATOM 964 O O . LYS A 1 121 ? 12.590 -1.412 -13.425 1.00 94.88 121 LYS A O 1
ATOM 969 N N . GLN A 1 122 ? 10.622 -0.788 -12.530 1.00 92.75 122 GLN A N 1
ATOM 970 C CA . GLN A 1 122 ? 10.660 0.582 -13.063 1.00 92.75 122 GLN A CA 1
ATOM 971 C C . GLN A 1 122 ? 11.853 1.374 -12.521 1.00 92.75 122 GLN A C 1
ATOM 973 O O . GLN A 1 122 ? 12.524 2.062 -13.294 1.00 92.75 122 GLN A O 1
ATOM 978 N N . GLU A 1 123 ? 12.119 1.259 -11.219 1.00 92.25 123 GLU A N 1
ATOM 979 C CA . GLU A 1 123 ? 13.229 1.932 -10.543 1.00 92.25 123 GLU A CA 1
ATOM 980 C C . GLU A 1 123 ? 14.579 1.489 -11.119 1.00 92.25 123 GLU A C 1
ATOM 982 O O . GLU A 1 123 ? 15.378 2.316 -11.555 1.00 92.25 123 GLU A O 1
ATOM 987 N N . LEU A 1 124 ? 14.791 0.176 -11.260 1.00 91.81 124 LEU A N 1
ATOM 988 C CA . LEU A 1 124 ? 16.007 -0.386 -11.859 1.00 91.81 124 LEU A CA 1
ATOM 989 C C . LEU A 1 124 ? 16.229 0.053 -13.316 1.00 91.81 124 LEU A C 1
ATOM 991 O O . LEU A 1 124 ? 17.369 0.127 -13.773 1.00 91.81 124 LEU A O 1
ATOM 995 N N . GLN A 1 125 ? 15.156 0.337 -14.057 1.00 90.81 125 GLN A N 1
ATOM 996 C CA . GLN A 1 125 ? 15.225 0.831 -15.435 1.00 90.81 125 GLN A CA 1
ATOM 997 C C . GLN A 1 125 ? 15.380 2.360 -15.528 1.00 90.81 125 GLN A C 1
ATOM 999 O O . GLN A 1 125 ? 15.444 2.887 -16.641 1.00 90.81 125 GLN A O 1
ATOM 1004 N N . GLY A 1 126 ? 15.404 3.083 -14.401 1.00 86.81 126 GLY A N 1
ATOM 1005 C CA . GLY A 1 126 ? 15.426 4.549 -14.377 1.00 86.81 126 GLY A CA 1
ATOM 1006 C C . GLY A 1 126 ? 14.173 5.179 -14.995 1.00 86.81 126 GLY A C 1
ATOM 1007 O O . GLY A 1 126 ? 14.233 6.282 -15.534 1.00 86.81 126 GLY A O 1
ATOM 1008 N N . ARG A 1 127 ? 13.043 4.456 -14.979 1.00 84.38 127 ARG A N 1
ATOM 1009 C CA . ARG A 1 127 ? 11.750 4.908 -15.527 1.00 84.38 127 ARG A CA 1
ATOM 1010 C C . ARG A 1 127 ? 10.845 5.538 -14.465 1.00 84.38 127 ARG A C 1
ATOM 1012 O O . ARG A 1 127 ? 9.694 5.845 -14.762 1.00 84.38 127 ARG A O 1
ATOM 1019 N N . ASN A 1 128 ? 11.352 5.723 -13.248 1.00 81.81 128 ASN A N 1
ATOM 1020 C CA . ASN A 1 128 ? 10.669 6.428 -12.174 1.00 81.81 128 ASN A CA 1
ATOM 1021 C C . ASN A 1 128 ? 11.220 7.850 -12.039 1.00 81.81 128 ASN A C 1
ATOM 1023 O O . ASN A 1 128 ? 12.424 8.071 -12.139 1.00 81.81 128 ASN A O 1
ATOM 1027 N N . PHE A 1 129 ? 10.335 8.818 -11.808 1.00 83.25 129 PHE A N 1
ATOM 1028 C CA . PHE A 1 129 ? 10.708 10.222 -11.565 1.00 83.25 129 PHE A CA 1
ATOM 1029 C C . PHE A 1 129 ? 10.656 10.584 -10.076 1.00 83.25 129 PHE A C 1
ATOM 1031 O O . PHE A 1 129 ? 10.647 11.760 -9.721 1.00 83.25 129 PHE A O 1
ATOM 1038 N N . VAL A 1 130 ? 10.547 9.569 -9.223 1.00 89.50 130 VAL A N 1
ATOM 1039 C CA . VAL A 1 130 ? 10.287 9.684 -7.794 1.00 89.50 130 VAL A CA 1
ATOM 1040 C C . VAL A 1 130 ? 11.397 8.963 -7.052 1.00 89.50 130 VAL A C 1
ATOM 1042 O O . VAL A 1 130 ? 11.718 7.826 -7.382 1.00 89.50 130 VAL A O 1
ATOM 1045 N N . ASN A 1 131 ? 11.937 9.613 -6.028 1.00 91.62 131 ASN A N 1
ATOM 1046 C CA . ASN A 1 131 ? 12.897 9.007 -5.118 1.00 91.62 131 ASN A CA 1
ATOM 1047 C C . ASN A 1 131 ? 12.154 8.208 -4.042 1.00 91.62 131 ASN A C 1
ATOM 1049 O O . ASN A 1 131 ? 11.263 8.733 -3.367 1.00 91.62 131 ASN A O 1
ATOM 1053 N N . TYR A 1 132 ? 12.556 6.954 -3.848 1.00 93.25 132 TYR A N 1
ATOM 1054 C CA . TYR A 1 132 ? 12.030 6.087 -2.797 1.00 93.25 132 TYR A CA 1
ATOM 1055 C C . TYR A 1 132 ? 13.002 6.012 -1.624 1.00 93.25 132 TYR A C 1
ATOM 1057 O O . TYR A 1 132 ? 14.217 5.961 -1.805 1.00 93.25 132 TYR A O 1
ATOM 1065 N N . GLY A 1 133 ? 12.462 5.945 -0.408 1.00 92.81 133 GLY A N 1
ATOM 1066 C CA . GLY A 1 133 ? 13.275 5.790 0.788 1.00 92.81 133 GLY A CA 1
ATOM 1067 C C . GLY A 1 133 ? 12.505 5.328 2.016 1.00 92.81 133 GLY A C 1
ATOM 1068 O O . GLY A 1 133 ? 11.280 5.392 2.093 1.00 92.81 133 GLY A O 1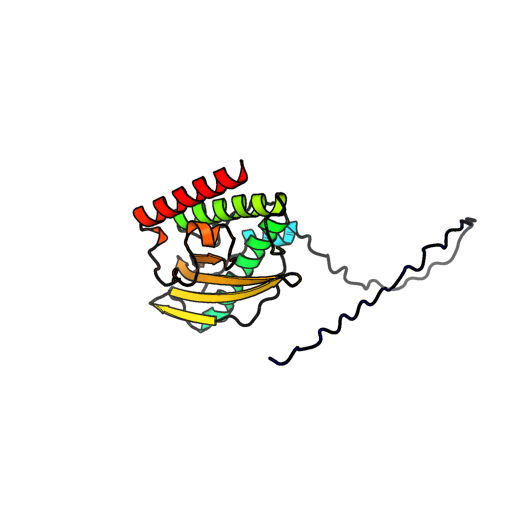
ATOM 1069 N N . LEU A 1 134 ? 13.260 4.855 3.005 1.00 90.06 134 LEU A N 1
ATOM 1070 C CA . LEU A 1 134 ? 12.737 4.199 4.207 1.00 90.06 134 LEU A CA 1
ATOM 1071 C C . LEU A 1 134 ? 12.234 5.172 5.291 1.00 90.06 134 LEU A C 1
ATOM 1073 O O . LEU A 1 134 ? 11.477 4.781 6.174 1.00 90.06 134 LEU A O 1
ATOM 1077 N N . LYS A 1 135 ? 12.681 6.432 5.268 1.00 92.25 135 LYS A N 1
ATOM 1078 C CA . LYS A 1 135 ? 12.370 7.448 6.289 1.00 92.25 135 LYS A CA 1
ATOM 1079 C C . LYS A 1 135 ? 11.742 8.669 5.627 1.00 92.25 135 LYS A C 1
ATOM 1081 O O . LYS A 1 135 ? 12.404 9.686 5.454 1.00 92.25 135 LYS A O 1
ATOM 1086 N N . ASN A 1 136 ? 10.484 8.534 5.226 1.00 96.12 136 ASN A N 1
ATOM 1087 C CA . ASN A 1 136 ? 9.752 9.607 4.563 1.00 96.12 136 ASN A CA 1
ATOM 1088 C C . ASN A 1 136 ? 9.378 10.713 5.563 1.00 96.12 136 ASN A C 1
ATOM 1090 O O . ASN A 1 136 ? 9.079 10.450 6.733 1.00 96.12 136 ASN A O 1
ATOM 1094 N N . GLU A 1 137 ? 9.360 11.952 5.086 1.00 97.62 137 GLU A N 1
ATOM 1095 C CA . GLU A 1 137 ? 8.869 13.105 5.830 1.00 97.62 137 GLU A CA 1
ATOM 1096 C C . GLU A 1 137 ? 7.364 13.245 5.606 1.00 97.62 137 GLU A C 1
ATOM 1098 O O . GLU A 1 137 ? 6.899 13.526 4.504 1.00 97.62 137 GLU A O 1
ATOM 1103 N N . PHE A 1 138 ? 6.575 13.028 6.656 1.00 97.75 138 PHE A N 1
ATOM 1104 C CA . PHE A 1 138 ? 5.117 13.064 6.559 1.00 97.75 138 PHE A CA 1
ATOM 1105 C C . PHE A 1 138 ? 4.574 14.464 6.823 1.00 97.75 138 PHE A C 1
ATOM 1107 O O . PHE A 1 138 ? 4.892 15.087 7.839 1.00 97.75 138 PHE A O 1
ATOM 1114 N N . LYS A 1 139 ? 3.688 14.924 5.940 1.00 97.12 139 LYS A N 1
ATOM 1115 C CA . LYS A 1 139 ? 2.922 16.162 6.114 1.00 97.12 139 LYS A CA 1
ATOM 1116 C C . LYS A 1 139 ? 1.651 15.865 6.922 1.00 97.12 139 LYS A C 1
ATOM 1118 O O . LYS A 1 139 ? 1.446 14.757 7.424 1.00 97.12 139 LYS A O 1
ATOM 1123 N N . GLN A 1 140 ? 0.801 16.874 7.100 1.00 97.50 140 GLN A N 1
ATOM 1124 C CA . GLN A 1 140 ? -0.451 16.709 7.836 1.00 97.50 140 GLN A CA 1
ATOM 1125 C C . GLN A 1 140 ? -1.354 15.679 7.142 1.00 97.50 140 GLN A C 1
ATOM 1127 O O . GLN A 1 140 ? -1.757 15.868 5.994 1.00 97.50 140 GLN A O 1
ATOM 1132 N N . ALA A 1 141 ? -1.683 14.611 7.866 1.00 97.94 141 ALA A N 1
ATOM 1133 C CA . ALA A 1 141 ? -2.635 13.607 7.418 1.00 97.94 141 ALA A CA 1
ATOM 1134 C C . ALA A 1 141 ? -4.064 14.166 7.432 1.00 97.94 141 ALA A C 1
ATOM 1136 O O . ALA A 1 141 ? -4.426 14.930 8.332 1.00 97.94 141 ALA A O 1
ATOM 1137 N N . LYS A 1 142 ? -4.889 13.744 6.471 1.00 97.81 142 LYS A N 1
ATOM 1138 C CA . LYS A 1 142 ? -6.345 13.914 6.541 1.00 97.81 142 LYS A CA 1
ATOM 1139 C C . LYS A 1 142 ? -6.951 12.570 6.896 1.00 97.81 142 LYS A C 1
ATOM 1141 O O . LYS A 1 142 ? -6.759 11.600 6.170 1.00 97.81 142 LYS A O 1
ATOM 1146 N N . LEU A 1 143 ? -7.665 12.535 8.007 1.00 97.50 143 LEU A N 1
ATOM 1147 C CA . LEU A 1 143 ? -8.294 11.337 8.531 1.00 97.50 143 LEU A CA 1
ATOM 1148 C C . LEU A 1 143 ? -9.800 11.572 8.600 1.00 97.50 143 LEU A C 1
ATOM 1150 O O . LEU A 1 143 ? -10.241 12.638 9.032 1.00 97.50 143 LEU A O 1
ATOM 1154 N N . GLN A 1 144 ? -10.578 10.598 8.143 1.00 96.62 144 GLN A N 1
ATOM 1155 C CA . GLN A 1 144 ? -12.031 10.656 8.180 1.00 96.62 144 GLN A CA 1
ATOM 1156 C C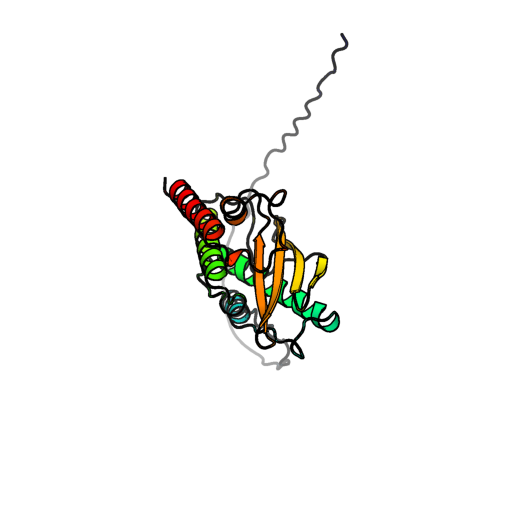 . GLN A 1 144 ? -12.610 9.280 8.505 1.00 96.62 144 GLN A C 1
ATOM 1158 O O . GLN A 1 144 ? -12.408 8.323 7.765 1.00 96.62 144 GLN A O 1
ATOM 1163 N N . HIS A 1 145 ? -13.407 9.199 9.566 1.00 94.75 145 HIS A N 1
ATOM 1164 C CA . HIS A 1 145 ? -14.246 8.033 9.841 1.00 94.75 145 HIS A CA 1
ATOM 1165 C C . HIS A 1 145 ? -15.447 8.064 8.885 1.00 94.75 145 HIS A C 1
ATOM 1167 O O . HIS A 1 145 ? -16.207 9.034 8.891 1.00 94.75 145 HIS A O 1
ATOM 1173 N N . ILE A 1 146 ? -15.586 7.057 8.015 1.00 91.44 146 ILE A N 1
ATOM 1174 C CA . ILE A 1 146 ? -16.599 7.049 6.935 1.00 91.44 146 ILE A CA 1
ATOM 1175 C C . ILE A 1 146 ? -17.665 5.956 7.085 1.00 91.44 146 ILE A C 1
ATOM 1177 O O . ILE A 1 146 ? -18.593 5.888 6.282 1.00 91.44 146 ILE A O 1
ATOM 1181 N N . GLY A 1 147 ? -17.564 5.120 8.111 1.00 84.00 147 GLY A N 1
ATOM 1182 C CA . GLY A 1 147 ? -18.550 4.096 8.429 1.00 84.00 147 GLY A CA 1
ATOM 1183 C C . GLY A 1 147 ? -18.213 3.402 9.739 1.00 84.00 147 GLY A C 1
ATOM 1184 O O . GLY A 1 147 ? -17.217 3.735 10.387 1.00 84.00 147 GLY A O 1
ATOM 1185 N N . ASP A 1 148 ? -19.030 2.418 10.106 1.00 82.06 148 ASP A N 1
ATOM 1186 C CA . ASP A 1 148 ? -18.756 1.579 11.267 1.00 82.06 148 ASP A CA 1
ATOM 1187 C C . ASP A 1 148 ? -17.425 0.863 11.041 1.00 82.06 148 ASP A C 1
ATOM 1189 O O . ASP A 1 148 ? -17.281 0.061 10.119 1.00 82.06 148 ASP A O 1
ATOM 1193 N N . ASN A 1 149 ? -16.437 1.192 11.874 1.00 91.69 149 ASN A N 1
ATOM 1194 C CA . ASN A 1 149 ? -15.127 0.557 11.861 1.00 91.69 149 ASN A CA 1
ATOM 1195 C C . ASN A 1 149 ? -14.325 0.737 10.549 1.00 91.69 149 ASN A C 1
ATOM 1197 O O . ASN A 1 149 ? -13.470 -0.090 10.221 1.00 91.69 149 ASN A O 1
ATOM 1201 N N . ILE A 1 150 ? -14.578 1.814 9.795 1.00 95.44 150 ILE A N 1
ATOM 1202 C CA . ILE A 1 150 ? -13.837 2.147 8.570 1.00 95.44 150 ILE A CA 1
ATOM 1203 C C . ILE A 1 150 ? -13.341 3.591 8.625 1.00 95.44 150 ILE A C 1
ATOM 1205 O O . ILE A 1 150 ? -14.108 4.536 8.827 1.00 95.44 150 ILE A O 1
ATOM 1209 N N . CYS A 1 151 ? -12.050 3.756 8.357 1.00 96.62 151 CYS A N 1
ATOM 1210 C CA . CYS A 1 151 ? -11.373 5.037 8.341 1.00 96.62 151 CYS A CA 1
ATOM 1211 C C . CYS A 1 151 ? -10.659 5.266 7.003 1.00 96.62 151 CYS A C 1
ATOM 1213 O O . CYS A 1 151 ? -9.895 4.423 6.535 1.00 96.62 151 CYS A O 1
ATOM 1215 N N . TYR A 1 152 ? -10.906 6.421 6.393 1.00 97.56 152 TYR A N 1
ATOM 1216 C CA . TYR A 1 152 ? -10.129 6.944 5.278 1.00 97.56 152 TYR A CA 1
ATOM 1217 C C . TYR A 1 152 ? -8.935 7.738 5.809 1.00 97.56 152 TYR A C 1
ATOM 1219 O O . TYR A 1 152 ? -9.090 8.618 6.660 1.00 97.56 152 TYR A O 1
ATOM 1227 N N . LEU A 1 153 ? -7.754 7.467 5.259 1.00 98.06 153 LEU A N 1
ATOM 1228 C CA . LEU A 1 153 ? -6.523 8.190 5.549 1.00 98.06 153 LEU A CA 1
ATOM 1229 C C . LEU A 1 153 ? -5.886 8.674 4.243 1.00 98.06 153 LEU A C 1
ATOM 1231 O O . LEU A 1 153 ? -5.487 7.876 3.403 1.00 98.06 153 LEU A O 1
ATOM 1235 N N . GLU A 1 154 ? -5.735 9.986 4.092 1.00 97.75 154 GLU A N 1
ATOM 1236 C CA . GLU A 1 154 ? -4.866 10.602 3.090 1.00 97.75 154 GLU A CA 1
ATOM 1237 C C . GLU A 1 154 ? -3.580 11.052 3.771 1.00 97.75 154 GLU A C 1
ATOM 1239 O O . GLU A 1 154 ? -3.599 11.880 4.688 1.00 97.75 154 GLU A O 1
ATOM 1244 N N . LEU A 1 155 ? -2.460 10.514 3.309 1.00 97.75 155 LEU A N 1
ATOM 1245 C CA . LEU A 1 155 ? -1.152 10.712 3.902 1.00 97.75 155 LEU A CA 1
ATOM 1246 C C . LEU A 1 155 ? -0.192 11.285 2.852 1.00 97.75 155 LEU A C 1
ATOM 1248 O O . LEU A 1 155 ? 0.403 10.526 2.086 1.00 97.75 155 LEU A O 1
ATOM 1252 N N . PRO A 1 156 ? -0.046 12.619 2.781 1.00 97.44 156 PRO A N 1
ATOM 1253 C CA . PRO A 1 156 ? 0.986 13.252 1.976 1.00 97.44 156 PRO A CA 1
ATOM 1254 C C . PRO A 1 156 ? 2.350 13.112 2.655 1.00 97.44 156 PRO A C 1
ATOM 1256 O O . PRO A 1 156 ? 2.476 13.296 3.870 1.00 97.44 156 PRO A O 1
ATOM 1259 N N . PHE A 1 157 ? 3.380 12.818 1.873 1.00 96.94 157 PHE A N 1
ATOM 1260 C CA . PHE A 1 157 ? 4.743 12.655 2.361 1.00 96.94 157 PHE A CA 1
ATOM 1261 C C . PHE A 1 157 ? 5.764 13.034 1.289 1.00 96.94 157 PHE A C 1
ATOM 1263 O O . PHE A 1 157 ? 5.422 13.262 0.129 1.00 96.94 157 PHE A O 1
ATOM 1270 N N . GLU A 1 158 ? 7.019 13.140 1.696 1.00 96.50 158 GLU A N 1
ATOM 1271 C CA . GLU A 1 158 ? 8.124 13.529 0.835 1.00 96.50 158 GLU A CA 1
ATOM 1272 C C . GLU A 1 158 ? 9.368 12.699 1.141 1.00 96.50 158 GLU A C 1
ATOM 1274 O O . GLU A 1 158 ? 9.623 12.333 2.292 1.00 96.50 158 GLU A O 1
ATOM 1279 N N . PHE A 1 159 ? 10.153 12.418 0.107 1.00 95.75 159 PHE A N 1
ATOM 1280 C CA . PHE A 1 159 ? 11.495 11.877 0.257 1.00 95.75 159 PHE A CA 1
ATOM 1281 C C . PHE A 1 159 ? 12.428 12.523 -0.764 1.00 95.75 159 PHE A C 1
ATOM 1283 O O . PHE A 1 159 ? 12.172 12.465 -1.965 1.00 95.75 159 PHE A O 1
ATOM 1290 N N . GLU A 1 160 ? 13.487 13.177 -0.281 1.00 94.25 160 GLU A N 1
ATOM 1291 C CA . GLU A 1 160 ? 14.506 13.833 -1.115 1.00 94.25 160 GLU A CA 1
ATOM 1292 C C . GLU A 1 160 ? 13.903 14.695 -2.246 1.00 94.25 160 GLU A C 1
ATOM 1294 O O . GLU A 1 160 ? 14.262 14.565 -3.417 1.00 94.25 160 GLU A O 1
ATOM 1299 N N . GLY A 1 161 ? 12.931 15.549 -1.900 1.00 91.50 161 GLY A N 1
ATOM 1300 C CA . GLY A 1 161 ? 12.248 16.453 -2.833 1.00 91.50 161 GLY A CA 1
ATOM 1301 C C . GLY A 1 161 ? 11.150 15.814 -3.692 1.00 91.50 161 GLY A C 1
ATOM 1302 O O . GLY A 1 161 ? 10.488 16.520 -4.451 1.00 91.50 161 GLY A O 1
ATOM 1303 N N . SER A 1 162 ? 10.932 14.500 -3.587 1.00 92.00 162 SER A N 1
ATOM 1304 C CA . SER A 1 162 ? 9.836 13.807 -4.271 1.00 92.00 162 SER A CA 1
ATOM 1305 C C . SER A 1 162 ? 8.587 13.786 -3.398 1.00 92.00 162 SER A C 1
ATOM 1307 O O . SER A 1 162 ? 8.505 13.026 -2.433 1.00 92.00 162 SER A O 1
ATOM 1309 N N . GLU A 1 163 ? 7.609 14.623 -3.739 1.00 93.75 163 GLU A N 1
ATOM 1310 C CA . GLU A 1 163 ? 6.313 14.663 -3.061 1.00 93.75 163 GLU A CA 1
ATOM 1311 C C . GLU A 1 163 ? 5.375 13.568 -3.577 1.00 93.75 163 GLU A C 1
ATOM 1313 O O . GLU A 1 163 ? 5.193 13.385 -4.782 1.00 93.75 163 GLU A O 1
ATOM 1318 N N . MET A 1 164 ? 4.733 12.867 -2.649 1.00 94.00 164 MET A N 1
ATOM 1319 C CA . MET A 1 164 ? 3.816 11.767 -2.922 1.00 94.00 164 MET A CA 1
ATOM 1320 C C . MET A 1 164 ? 2.623 11.816 -1.966 1.00 94.00 164 MET A C 1
ATOM 1322 O O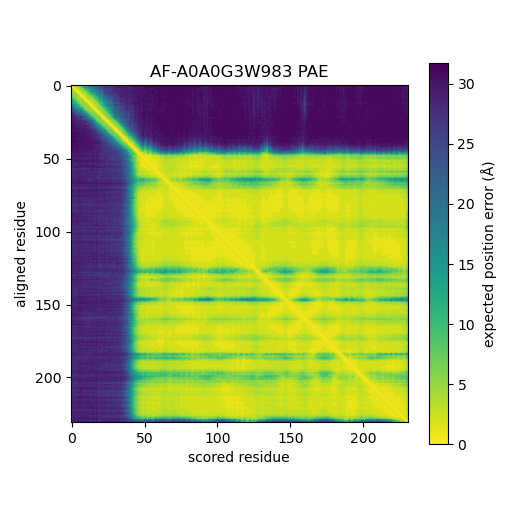 . MET A 1 164 ? 2.648 12.459 -0.914 1.00 94.00 164 MET A O 1
ATOM 1326 N N . ILE A 1 165 ? 1.554 11.113 -2.329 1.00 95.12 165 ILE A N 1
ATOM 1327 C CA . ILE A 1 165 ? 0.379 10.936 -1.476 1.00 95.12 165 ILE A CA 1
ATOM 1328 C C . ILE A 1 165 ? 0.006 9.464 -1.496 1.00 95.12 165 ILE A C 1
ATOM 1330 O O . ILE A 1 165 ? -0.152 8.889 -2.569 1.00 95.12 165 ILE A O 1
ATOM 1334 N N . CYS A 1 166 ? -0.197 8.870 -0.325 1.00 96.81 166 CYS A N 1
ATOM 1335 C CA . CYS A 1 166 ? -0.868 7.584 -0.216 1.00 96.81 166 CYS A CA 1
ATOM 1336 C C . CYS A 1 166 ? -2.258 7.793 0.384 1.00 96.81 166 CYS A C 1
ATOM 1338 O O . CYS A 1 166 ? -2.412 8.482 1.392 1.00 96.81 166 CYS A O 1
ATOM 1340 N N . LYS A 1 167 ? -3.276 7.230 -0.258 1.00 97.31 167 LYS A N 1
ATOM 1341 C CA . LYS A 1 167 ? -4.649 7.184 0.241 1.00 97.31 167 LYS A CA 1
ATOM 1342 C C . LYS A 1 167 ? -4.949 5.759 0.664 1.00 97.31 167 LYS A C 1
ATOM 1344 O O . LYS A 1 167 ? -4.587 4.829 -0.046 1.00 97.31 167 LYS A O 1
ATOM 1349 N N . MET A 1 168 ? -5.605 5.589 1.798 1.00 98.12 168 MET A N 1
ATOM 1350 C CA . MET A 1 168 ? -5.854 4.284 2.392 1.00 98.12 168 MET A CA 1
ATOM 1351 C C . MET A 1 168 ? -7.276 4.208 2.915 1.00 98.12 168 MET A C 1
ATOM 1353 O O . MET A 1 168 ? -7.811 5.190 3.436 1.00 98.12 168 MET A O 1
ATOM 1357 N N . LEU A 1 169 ? -7.843 3.013 2.823 1.00 97.56 169 LEU A N 1
ATOM 1358 C CA . LEU A 1 169 ? -9.021 2.623 3.567 1.00 97.56 169 LEU A CA 1
ATOM 1359 C C . LEU A 1 169 ? -8.613 1.575 4.597 1.00 97.56 169 LEU A C 1
ATOM 1361 O O . LEU A 1 169 ? -8.030 0.544 4.254 1.00 97.56 169 LEU A O 1
ATOM 1365 N N . ILE A 1 170 ? -8.883 1.876 5.862 1.00 98.00 170 ILE A N 1
ATOM 1366 C CA . ILE A 1 170 ? -8.396 1.131 7.020 1.00 98.00 170 ILE A CA 1
ATOM 1367 C C . ILE A 1 170 ? -9.592 0.633 7.826 1.00 98.00 170 ILE A C 1
ATOM 1369 O O . ILE A 1 170 ? -10.549 1.373 8.050 1.00 98.00 170 ILE A O 1
ATOM 1373 N N . THR A 1 171 ? -9.522 -0.610 8.287 1.00 96.69 171 THR A N 1
ATOM 1374 C CA . THR A 1 171 ? -10.485 -1.214 9.213 1.00 96.69 171 THR A CA 1
ATOM 1375 C C . THR A 1 171 ? -9.766 -1.872 10.390 1.00 96.69 171 THR A C 1
ATOM 1377 O O . THR A 1 171 ? -8.535 -1.840 10.461 1.00 96.69 171 THR A O 1
ATOM 1380 N N . THR A 1 172 ? -10.524 -2.472 11.310 1.00 95.31 172 THR A N 1
ATOM 1381 C CA . THR A 1 172 ? -9.981 -3.395 12.311 1.00 95.31 172 THR A CA 1
ATOM 1382 C C . THR A 1 172 ? -10.496 -4.813 12.092 1.00 95.31 172 THR A C 1
ATOM 1384 O O . THR A 1 172 ? -11.685 -5.023 11.864 1.00 95.31 172 THR A O 1
ATOM 1387 N N . GLU A 1 173 ? -9.604 -5.792 12.189 1.00 94.62 173 GLU A N 1
ATOM 1388 C CA . GLU A 1 173 ? -9.910 -7.220 12.160 1.00 94.62 173 GLU A CA 1
ATOM 1389 C C . GLU A 1 173 ? -9.275 -7.876 13.385 1.00 94.62 173 GLU A C 1
ATOM 1391 O O . GLU A 1 173 ? -8.059 -7.812 13.572 1.00 94.62 173 GLU A O 1
ATOM 1396 N N . ASN A 1 174 ? -10.077 -8.514 14.243 1.00 93.31 174 ASN A N 1
ATOM 1397 C CA . ASN A 1 174 ? -9.597 -9.091 15.508 1.00 93.31 174 ASN A CA 1
ATOM 1398 C C . ASN A 1 174 ? -8.768 -8.086 16.332 1.00 93.31 174 ASN A C 1
ATOM 1400 O O . ASN A 1 174 ? -7.711 -8.432 16.861 1.00 93.31 174 ASN A O 1
ATOM 1404 N N . ASN A 1 175 ? -9.233 -6.836 16.400 1.00 94.06 175 ASN A N 1
ATOM 1405 C CA . ASN A 1 175 ? -8.586 -5.701 17.066 1.00 94.06 175 ASN A CA 1
ATOM 1406 C C . ASN A 1 175 ? -7.252 -5.247 16.445 1.00 94.06 175 ASN A C 1
ATOM 1408 O O . ASN A 1 175 ? -6.534 -4.483 17.084 1.00 94.06 175 ASN A O 1
ATOM 1412 N N . HIS A 1 176 ? -6.908 -5.688 15.233 1.00 96.25 176 HIS A N 1
ATOM 1413 C CA . HIS A 1 176 ? -5.710 -5.255 14.512 1.00 96.25 176 HIS A CA 1
ATOM 1414 C C . HIS A 1 176 ? -6.080 -4.407 13.301 1.00 96.25 176 HIS A C 1
ATOM 1416 O O . HIS A 1 176 ? -6.966 -4.779 12.533 1.00 96.25 176 HIS A O 1
ATOM 1422 N N . LEU A 1 177 ? -5.368 -3.298 13.101 1.00 97.75 177 LEU A N 1
ATOM 1423 C CA . LEU A 1 177 ? -5.560 -2.446 11.933 1.00 97.75 177 LEU A CA 1
ATOM 1424 C C . LEU A 1 177 ? -5.195 -3.188 10.646 1.00 97.75 177 LEU A C 1
ATOM 1426 O O . LEU A 1 177 ? -4.157 -3.850 10.572 1.00 97.75 177 LEU A O 1
ATOM 1430 N N . LYS A 1 178 ? -6.048 -3.049 9.629 1.00 97.88 178 LYS A N 1
ATOM 1431 C CA . LYS A 1 178 ? -5.869 -3.644 8.303 1.00 97.88 178 LYS A CA 1
ATOM 1432 C C . LYS A 1 178 ? -6.203 -2.657 7.200 1.00 97.88 178 LYS A C 1
ATOM 1434 O O . LYS A 1 178 ? -7.174 -1.911 7.295 1.00 97.88 178 LYS A O 1
ATOM 1439 N N . LEU A 1 179 ? -5.412 -2.693 6.136 1.00 98.25 179 LEU A N 1
ATOM 1440 C CA . LEU A 1 179 ? -5.725 -2.072 4.860 1.00 98.25 179 LEU A CA 1
ATOM 1441 C C . LEU A 1 179 ? -6.743 -2.937 4.124 1.00 98.25 179 LEU A C 1
ATOM 1443 O O . LEU A 1 179 ? -6.530 -4.135 3.927 1.00 98.25 179 LEU A O 1
ATOM 1447 N N . ILE A 1 180 ? -7.821 -2.297 3.689 1.00 97.19 180 ILE A N 1
ATOM 1448 C CA . ILE A 1 180 ? -8.843 -2.900 2.828 1.00 97.19 180 ILE A CA 1
ATOM 1449 C C . ILE A 1 180 ? -8.905 -2.234 1.456 1.00 97.19 180 ILE A C 1
ATOM 1451 O O . ILE A 1 180 ? -9.483 -2.798 0.535 1.00 97.19 180 ILE A O 1
ATOM 1455 N N . ASP A 1 181 ? -8.279 -1.066 1.299 1.00 97.56 181 ASP A N 1
ATOM 1456 C CA . ASP A 1 181 ? -8.029 -0.441 0.005 1.00 97.56 181 ASP A CA 1
ATOM 1457 C C . ASP A 1 181 ? -6.839 0.526 0.099 1.00 97.56 181 ASP A C 1
ATOM 1459 O O . ASP A 1 181 ? -6.555 1.065 1.174 1.00 97.56 181 ASP A O 1
ATOM 1463 N N . LEU A 1 182 ? -6.152 0.773 -1.015 1.00 97.06 182 LEU A N 1
ATOM 1464 C CA . LEU A 1 182 ? -5.102 1.784 -1.097 1.00 97.06 182 LEU A CA 1
ATOM 1465 C C . LEU A 1 182 ? -5.001 2.380 -2.500 1.00 97.06 182 LEU A C 1
ATOM 1467 O O . LEU A 1 182 ? -5.337 1.738 -3.490 1.00 97.06 182 LEU A O 1
ATOM 1471 N N . TYR A 1 183 ? -4.507 3.612 -2.560 1.00 95.62 183 TYR A N 1
ATOM 1472 C CA . TYR A 1 183 ? -4.076 4.267 -3.784 1.00 95.62 183 TYR A CA 1
ATOM 1473 C C . TYR A 1 183 ? -2.758 5.012 -3.543 1.00 95.62 183 TYR A C 1
ATOM 1475 O O . TYR A 1 183 ? -2.633 5.821 -2.618 1.00 95.62 183 TYR A O 1
ATOM 1483 N N . TYR A 1 184 ? -1.770 4.735 -4.381 1.00 91.88 184 TYR A N 1
ATOM 1484 C CA . TYR A 1 184 ? -0.433 5.296 -4.379 1.00 91.88 184 TYR A CA 1
ATOM 1485 C C . TYR A 1 184 ? -0.312 6.364 -5.470 1.00 91.88 184 TYR A C 1
ATOM 1487 O O . TYR A 1 184 ? -0.254 6.076 -6.664 1.00 91.88 184 TYR A O 1
ATOM 1495 N N . GLY A 1 185 ? -0.288 7.628 -5.048 1.00 76.81 185 GLY A N 1
ATOM 1496 C CA . GLY A 1 185 ? -0.447 8.818 -5.883 1.00 76.81 185 GLY A CA 1
ATOM 1497 C C . GLY A 1 185 ? 0.746 9.195 -6.744 1.00 76.81 185 GLY A C 1
ATOM 1498 O O . GLY A 1 185 ? 1.211 10.331 -6.680 1.00 76.81 185 GLY A O 1
ATOM 1499 N N . ILE A 1 186 ? 1.204 8.271 -7.583 1.00 84.06 186 ILE A N 1
ATOM 1500 C CA . ILE A 1 186 ? 2.226 8.514 -8.597 1.00 84.06 186 ILE A CA 1
ATOM 1501 C C . ILE A 1 186 ? 1.547 8.454 -9.959 1.00 84.06 186 ILE A C 1
ATOM 1503 O O . ILE A 1 186 ? 1.026 7.413 -10.359 1.00 84.06 186 ILE A O 1
ATOM 1507 N N . LYS A 1 187 ? 1.541 9.586 -10.671 1.00 80.88 187 LYS A N 1
ATOM 1508 C CA . LYS A 1 187 ? 0.824 9.770 -11.944 1.00 80.88 187 LYS A CA 1
ATOM 1509 C C . LYS A 1 187 ? 1.116 8.667 -12.967 1.00 80.88 187 LYS A C 1
ATOM 1511 O O . LYS A 1 187 ? 0.188 8.173 -13.596 1.00 80.88 187 LYS A O 1
ATOM 1516 N N . ASP A 1 188 ? 2.382 8.286 -13.097 1.00 81.81 188 ASP A N 1
ATOM 1517 C CA . ASP A 1 188 ? 2.852 7.260 -14.037 1.00 81.81 188 ASP A CA 1
ATOM 1518 C C . ASP A 1 188 ? 3.278 5.969 -13.302 1.00 81.81 188 ASP A C 1
ATOM 1520 O O . ASP A 1 188 ? 4.064 5.166 -13.808 1.00 81.81 188 ASP A O 1
ATOM 1524 N N . GLY A 1 189 ? 2.783 5.789 -12.073 1.00 90.88 189 GLY A N 1
ATOM 1525 C CA . GLY A 1 189 ? 3.050 4.622 -11.243 1.00 90.88 189 GLY A CA 1
ATOM 1526 C C . GLY A 1 189 ? 2.175 3.428 -11.613 1.00 90.88 189 GLY A C 1
ATOM 1527 O O . GLY A 1 189 ? 1.092 3.578 -12.187 1.00 90.88 189 GLY A O 1
ATOM 1528 N N . VAL A 1 190 ? 2.639 2.240 -11.222 1.00 94.56 190 VAL A N 1
ATOM 1529 C CA . VAL A 1 190 ? 1.954 0.956 -11.449 1.00 94.56 190 VAL A CA 1
ATOM 1530 C C . VAL A 1 190 ? 0.498 0.991 -10.976 1.00 94.56 190 VAL A C 1
ATOM 1532 O O . VAL A 1 190 ? -0.395 0.545 -11.693 1.00 94.56 190 VAL A O 1
ATOM 1535 N N . ASP A 1 191 ? 0.245 1.568 -9.798 1.00 94.94 191 ASP A N 1
ATOM 1536 C CA . ASP A 1 191 ? -1.108 1.668 -9.251 1.00 94.94 191 ASP A CA 1
ATOM 1537 C C . ASP A 1 191 ? -2.035 2.504 -10.138 1.00 94.94 191 ASP A C 1
ATOM 1539 O O . ASP A 1 191 ? -3.067 2.015 -10.589 1.00 94.94 191 ASP A O 1
ATOM 1543 N N . THR A 1 192 ? -1.633 3.731 -10.482 1.00 93.88 192 THR A N 1
ATOM 1544 C CA . THR A 1 192 ? -2.424 4.604 -11.362 1.00 93.88 192 THR A CA 1
ATOM 1545 C C . THR A 1 192 ? -2.737 3.944 -12.703 1.00 93.88 192 THR A C 1
ATOM 1547 O O . THR A 1 192 ? -3.836 4.121 -13.236 1.00 93.88 192 THR A O 1
ATOM 1550 N N . TYR A 1 193 ? -1.796 3.170 -13.247 1.00 94.44 193 TYR A N 1
ATOM 1551 C CA . TYR A 1 193 ? -2.018 2.412 -14.473 1.00 94.44 193 TYR A CA 1
ATOM 1552 C C . TYR A 1 193 ? -3.102 1.339 -14.294 1.00 94.44 193 TYR A C 1
ATOM 1554 O O . TYR A 1 193 ? -4.040 1.254 -15.091 1.00 94.44 193 TYR A O 1
ATOM 1562 N N . ALA A 1 194 ? -2.992 0.529 -13.240 1.00 95.75 194 ALA A N 1
ATOM 1563 C CA . ALA A 1 194 ? -3.839 -0.638 -13.039 1.00 95.75 194 ALA A CA 1
ATOM 1564 C C . ALA A 1 194 ? -5.227 -0.279 -12.476 1.00 95.75 194 ALA A C 1
ATOM 1566 O O . ALA A 1 194 ? -6.258 -0.699 -13.011 1.00 95.75 194 ALA A O 1
ATOM 1567 N N . THR A 1 195 ? -5.280 0.551 -11.434 1.00 94.81 195 THR A N 1
ATOM 1568 C CA . THR A 1 195 ? -6.513 0.883 -10.701 1.00 94.81 195 THR A CA 1
ATOM 1569 C C . THR A 1 195 ? -7.178 2.174 -11.187 1.00 94.81 195 THR A C 1
ATOM 1571 O O . THR A 1 195 ? -8.375 2.371 -10.959 1.00 94.81 195 THR A O 1
ATOM 1574 N N . GLY A 1 196 ? -6.450 3.004 -11.944 1.00 92.12 196 GLY A N 1
ATOM 1575 C CA . GLY A 1 196 ? -6.947 4.211 -12.607 1.00 92.12 196 GLY A CA 1
ATOM 1576 C C . GLY A 1 196 ? -6.477 5.528 -11.976 1.00 92.12 196 GLY A C 1
ATOM 1577 O O . GLY A 1 196 ? -5.958 5.583 -10.866 1.00 92.12 196 GLY A O 1
ATOM 1578 N N . HIS A 1 197 ? -6.679 6.634 -12.705 1.00 88.31 197 HIS A N 1
ATOM 1579 C CA . HIS A 1 197 ? -6.290 7.978 -12.259 1.00 88.31 197 HIS A CA 1
ATOM 1580 C C . HIS A 1 197 ? -7.089 8.418 -11.014 1.00 88.31 197 HIS A C 1
ATOM 1582 O O . HIS A 1 197 ? -8.302 8.207 -10.969 1.00 88.31 197 HIS A O 1
ATOM 1588 N N . PRO A 1 198 ? -6.488 9.148 -10.054 1.00 81.25 198 PRO A N 1
ATOM 1589 C CA . PRO A 1 198 ? -7.136 9.525 -8.792 1.00 81.25 198 PRO A CA 1
ATOM 1590 C C . PRO A 1 198 ? -8.302 10.499 -8.964 1.00 81.25 198 PRO A C 1
ATOM 1592 O O . PRO A 1 198 ? -9.069 10.715 -8.035 1.00 81.25 198 PRO A O 1
ATOM 1595 N N . ALA A 1 199 ? -8.435 11.103 -10.146 1.00 82.31 199 ALA A N 1
ATOM 1596 C CA . ALA A 1 199 ? -9.607 11.901 -10.509 1.00 82.31 199 ALA A CA 1
ATOM 1597 C C . ALA A 1 199 ? -10.846 11.041 -10.833 1.00 82.31 199 ALA A C 1
ATOM 1599 O O . ALA A 1 199 ? -11.950 11.571 -10.853 1.00 82.31 199 ALA A O 1
ATOM 1600 N N . GLY A 1 200 ? -10.660 9.749 -11.123 1.00 80.38 200 GLY A N 1
ATOM 1601 C CA . GLY A 1 200 ? -11.729 8.781 -11.393 1.00 80.38 200 GLY A CA 1
ATOM 1602 C C . GLY A 1 200 ? -11.785 7.612 -10.403 1.00 80.38 200 GLY A C 1
ATOM 1603 O O . GLY A 1 200 ? -12.781 6.896 -10.387 1.00 80.38 200 GLY A O 1
ATOM 1604 N N . ARG A 1 201 ? -10.744 7.411 -9.582 1.00 85.81 201 ARG A N 1
ATOM 1605 C CA . ARG A 1 201 ? -10.672 6.368 -8.551 1.00 85.81 201 ARG A CA 1
ATOM 1606 C C . ARG A 1 201 ? -10.883 6.959 -7.156 1.00 85.81 201 ARG A C 1
ATOM 1608 O O . ARG A 1 201 ? -10.009 7.635 -6.617 1.00 85.81 201 ARG A O 1
ATOM 1615 N N . GLU A 1 202 ? -12.037 6.669 -6.564 1.00 85.56 202 GLU A N 1
ATOM 1616 C CA . GLU A 1 202 ? -12.371 7.045 -5.185 1.00 85.56 202 GLU A CA 1
ATOM 1617 C C . GLU A 1 202 ? -12.038 5.916 -4.207 1.00 85.56 202 GLU A C 1
ATOM 1619 O O . GLU A 1 202 ? -12.361 4.765 -4.480 1.00 85.56 202 GLU A O 1
ATOM 1624 N N . ILE A 1 203 ? -11.432 6.239 -3.060 1.00 90.69 203 ILE A N 1
ATOM 1625 C CA . ILE A 1 203 ? -11.072 5.282 -1.997 1.00 90.69 203 ILE A CA 1
ATOM 1626 C C . ILE A 1 203 ? -12.1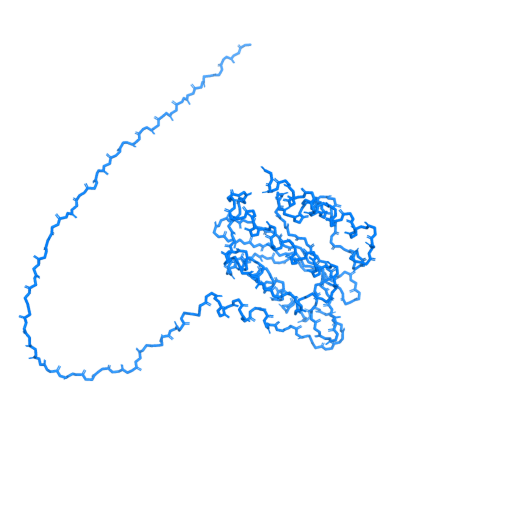45 5.321 -0.906 1.00 90.69 203 ILE A C 1
ATOM 1628 O O . ILE A 1 203 ? -11.979 5.943 0.140 1.00 90.69 203 ILE A O 1
ATOM 1632 N N . ASN A 1 204 ? -13.300 4.728 -1.200 1.00 90.38 204 ASN A N 1
ATOM 1633 C CA . ASN A 1 204 ? -14.464 4.718 -0.305 1.00 90.38 204 ASN A CA 1
ATOM 1634 C C . ASN A 1 204 ? -15.292 3.423 -0.367 1.00 90.38 204 ASN A C 1
ATOM 1636 O O . ASN A 1 204 ? -16.259 3.293 0.379 1.00 90.38 204 ASN A O 1
ATOM 1640 N N . ASN A 1 205 ? -14.930 2.468 -1.231 1.00 92.44 205 ASN A N 1
ATOM 1641 C CA . ASN A 1 205 ? -15.631 1.195 -1.357 1.00 92.44 205 ASN A CA 1
ATOM 1642 C C . ASN A 1 205 ? -14.852 0.076 -0.637 1.00 92.44 205 ASN A C 1
ATOM 1644 O O . ASN A 1 205 ? -13.877 -0.427 -1.199 1.00 92.44 205 ASN A O 1
ATOM 1648 N N . PRO A 1 206 ? -15.288 -0.366 0.558 1.00 93.19 206 PRO A N 1
ATOM 1649 C CA . PRO A 1 206 ? -14.584 -1.394 1.328 1.00 93.19 206 PRO A CA 1
ATOM 1650 C C . PRO A 1 206 ? -14.581 -2.777 0.670 1.00 93.19 206 PRO A C 1
ATOM 1652 O O . PRO A 1 206 ? -13.745 -3.606 1.005 1.00 93.19 206 PRO A O 1
ATOM 1655 N N . ASN A 1 207 ? -15.492 -3.028 -0.274 1.00 94.94 207 ASN A N 1
ATOM 1656 C CA . ASN A 1 207 ? -15.659 -4.332 -0.916 1.00 94.94 207 ASN A CA 1
ATOM 1657 C C . ASN A 1 207 ? -15.119 -4.353 -2.351 1.00 94.94 207 ASN A C 1
ATOM 1659 O O . ASN A 1 207 ? -15.428 -5.267 -3.112 1.00 94.94 207 ASN A O 1
ATOM 1663 N N . LEU A 1 208 ? -14.352 -3.340 -2.768 1.00 95.50 208 LEU A N 1
ATOM 1664 C CA . LEU A 1 208 ? -13.885 -3.254 -4.151 1.00 95.50 208 LEU A CA 1
ATOM 1665 C C . LEU A 1 208 ? -13.017 -4.455 -4.548 1.00 95.50 208 LEU A C 1
ATOM 1667 O O . LEU A 1 208 ? -13.188 -5.004 -5.632 1.00 95.50 208 LEU A O 1
ATOM 1671 N N . TRP A 1 209 ? -12.144 -4.903 -3.645 1.00 97.62 209 TRP A N 1
ATOM 1672 C CA . TRP A 1 209 ? -11.260 -6.053 -3.859 1.00 97.62 209 TRP A CA 1
ATOM 1673 C C . TRP A 1 209 ? -11.974 -7.413 -3.808 1.00 97.62 209 TRP A C 1
ATOM 1675 O O . TRP A 1 209 ? -11.355 -8.433 -4.105 1.00 97.62 209 TRP A O 1
ATOM 1685 N N . GLU A 1 210 ? -13.271 -7.433 -3.491 1.00 97.75 210 GLU A N 1
ATOM 1686 C CA . GLU A 1 210 ? -14.147 -8.608 -3.610 1.00 97.75 210 GLU A CA 1
ATOM 1687 C C . GLU A 1 210 ? -14.903 -8.639 -4.950 1.00 97.75 210 GLU A C 1
ATOM 1689 O O . GLU A 1 210 ? -15.531 -9.638 -5.295 1.00 97.75 210 GLU A O 1
ATOM 1694 N N . ASN A 1 211 ? -14.861 -7.555 -5.733 1.00 97.81 211 ASN A N 1
ATOM 1695 C CA . ASN A 1 211 ? -15.463 -7.523 -7.061 1.00 97.81 211 ASN A CA 1
ATOM 1696 C C . ASN A 1 211 ? -14.536 -8.215 -8.071 1.00 97.81 211 ASN A C 1
ATOM 1698 O O . ASN A 1 211 ? -13.601 -7.602 -8.583 1.00 97.81 211 ASN A O 1
ATOM 1702 N N . GLU A 1 212 ? -14.816 -9.483 -8.375 1.00 97.69 212 GLU A N 1
ATOM 1703 C CA . GLU A 1 212 ? -13.998 -10.303 -9.278 1.00 97.69 212 GLU A CA 1
ATOM 1704 C C . GLU A 1 212 ? -13.806 -9.683 -10.669 1.00 97.69 212 GLU A C 1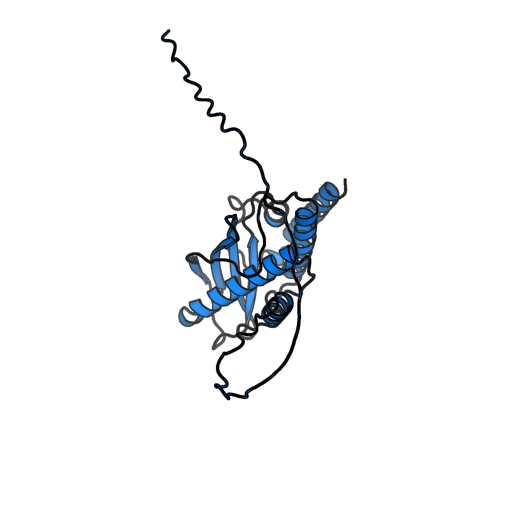
ATOM 1706 O O . GLU A 1 212 ? -12.703 -9.736 -11.206 1.00 97.69 212 GLU A O 1
ATOM 1711 N N . GLU A 1 213 ? -14.840 -9.069 -11.251 1.00 97.94 213 GLU A N 1
ATOM 1712 C CA . GLU A 1 213 ? -14.741 -8.430 -12.571 1.00 97.94 213 GLU A CA 1
ATOM 1713 C C . GLU A 1 213 ? -13.742 -7.269 -12.540 1.00 97.94 213 GLU A C 1
ATOM 1715 O O . GLU A 1 213 ? -12.853 -7.177 -13.389 1.00 97.94 213 GLU A O 1
ATOM 1720 N N . TRP A 1 214 ? -13.849 -6.412 -11.522 1.00 96.94 214 TRP A N 1
ATOM 1721 C CA . TRP A 1 214 ? -12.928 -5.295 -11.343 1.00 96.94 214 TRP A CA 1
ATOM 1722 C C . TRP A 1 214 ? -11.504 -5.778 -11.053 1.00 96.94 214 TRP A C 1
ATOM 1724 O O . TRP A 1 214 ? -10.557 -5.293 -11.670 1.00 96.94 214 TRP A O 1
ATOM 1734 N N . VAL A 1 215 ? -11.353 -6.761 -10.158 1.00 98.38 215 VAL A N 1
ATOM 1735 C CA . VAL A 1 215 ? -10.056 -7.351 -9.805 1.00 98.38 215 VAL A CA 1
ATOM 1736 C C . VAL A 1 215 ? -9.384 -7.949 -11.038 1.00 98.38 215 VAL A C 1
ATOM 1738 O O . VAL A 1 215 ? -8.215 -7.658 -11.279 1.00 98.38 215 VAL A O 1
ATOM 1741 N N . ASN A 1 216 ? -10.101 -8.727 -11.852 1.00 98.38 216 ASN A N 1
ATOM 1742 C CA . ASN A 1 216 ? -9.549 -9.288 -13.086 1.00 98.38 216 ASN A CA 1
ATOM 1743 C C . ASN A 1 216 ? -9.064 -8.177 -14.026 1.00 98.38 216 ASN A C 1
ATOM 1745 O O . ASN A 1 216 ? -7.919 -8.214 -14.464 1.00 98.38 216 ASN A O 1
ATOM 1749 N N . GLY A 1 217 ? -9.861 -7.121 -14.218 1.00 98.25 217 GLY A N 1
ATOM 1750 C CA . GLY A 1 217 ? -9.451 -5.975 -15.034 1.00 98.25 217 GLY A CA 1
ATOM 1751 C C . GLY A 1 217 ? -8.222 -5.220 -14.501 1.00 98.25 217 GLY A C 1
ATOM 1752 O O . GLY A 1 217 ? -7.478 -4.632 -15.286 1.00 98.25 217 GLY A O 1
ATOM 1753 N N . VAL A 1 218 ? -7.979 -5.224 -13.186 1.00 97.75 218 VAL A N 1
ATOM 1754 C CA . VAL A 1 218 ? -6.738 -4.693 -12.592 1.00 97.75 218 VAL A CA 1
ATOM 1755 C C . VAL A 1 218 ? -5.547 -5.584 -12.940 1.00 97.75 218 VAL A C 1
ATOM 1757 O O . VAL A 1 218 ? -4.503 -5.065 -13.332 1.00 97.75 218 VAL A O 1
ATOM 1760 N N . PHE A 1 219 ? -5.686 -6.906 -12.824 1.00 98.44 219 PHE A N 1
ATOM 1761 C CA . PHE A 1 219 ? -4.595 -7.839 -13.118 1.00 98.44 219 PHE A CA 1
ATOM 1762 C C . PHE A 1 219 ? -4.262 -7.910 -14.614 1.00 98.44 219 PHE A C 1
ATOM 1764 O O . PHE A 1 219 ? -3.078 -7.883 -14.940 1.00 98.44 219 PHE A O 1
ATOM 1771 N N . ASP A 1 220 ? -5.252 -7.849 -15.507 1.00 98.38 220 ASP A N 1
ATOM 1772 C CA . ASP A 1 220 ? -5.026 -7.755 -16.959 1.00 98.38 220 ASP A CA 1
ATOM 1773 C C . ASP A 1 220 ? -4.146 -6.539 -17.310 1.00 98.38 220 ASP A C 1
ATOM 1775 O O . ASP A 1 220 ? -3.225 -6.610 -18.124 1.00 98.38 220 ASP A O 1
ATOM 1779 N N . LYS A 1 221 ? -4.381 -5.400 -16.644 1.00 97.75 221 LYS A N 1
ATOM 1780 C CA . LYS A 1 221 ? -3.555 -4.197 -16.819 1.00 97.75 221 LYS A CA 1
ATOM 1781 C C . LYS A 1 221 ? -2.161 -4.352 -16.220 1.00 97.75 221 LYS A C 1
ATOM 1783 O O . LYS A 1 221 ? -1.214 -3.803 -16.773 1.00 97.75 221 LYS A O 1
ATOM 1788 N N . LEU A 1 222 ? -2.002 -5.056 -15.099 1.00 97.56 222 LEU A N 1
ATOM 1789 C CA . LEU A 1 222 ? -0.671 -5.325 -14.544 1.00 97.56 222 LEU A CA 1
ATOM 1790 C C . LEU A 1 222 ? 0.165 -6.193 -15.491 1.00 97.56 222 LEU A C 1
ATOM 1792 O O . LEU A 1 222 ? 1.355 -5.928 -15.647 1.00 97.56 222 LEU A O 1
ATOM 1796 N N . GLU A 1 223 ? -0.453 -7.176 -16.147 1.00 97.12 223 GLU A N 1
ATOM 1797 C CA . GLU A 1 223 ? 0.195 -7.993 -17.179 1.00 97.12 223 GLU A CA 1
ATOM 1798 C C . GLU A 1 223 ? 0.601 -7.134 -18.384 1.00 97.12 223 GLU A C 1
ATOM 1800 O O . GLU A 1 223 ? 1.773 -7.117 -18.760 1.00 97.12 223 GLU A O 1
ATOM 1805 N N . GLU A 1 224 ? -0.316 -6.317 -18.916 1.00 96.81 224 GLU A N 1
ATOM 1806 C CA . GLU A 1 224 ? -0.013 -5.387 -20.015 1.00 96.81 224 GLU A CA 1
ATOM 1807 C C . GLU A 1 224 ? 1.127 -4.415 -19.649 1.00 96.81 224 GLU A C 1
ATOM 1809 O O . GLU A 1 224 ? 1.998 -4.094 -20.465 1.00 96.81 224 GLU A O 1
ATOM 1814 N N . PHE A 1 225 ? 1.139 -3.929 -18.407 1.00 94.56 225 PHE A N 1
ATOM 1815 C CA . PHE A 1 225 ? 2.188 -3.054 -17.901 1.00 94.56 225 PHE A CA 1
ATOM 1816 C C . PHE A 1 225 ? 3.543 -3.766 -17.835 1.00 94.56 225 PHE A C 1
ATOM 1818 O O . PHE A 1 225 ? 4.567 -3.210 -18.241 1.00 94.56 225 PHE A O 1
ATOM 1825 N N . GLU A 1 226 ? 3.562 -5.002 -17.338 1.00 95.06 226 GLU A N 1
ATOM 1826 C CA . GLU A 1 226 ? 4.765 -5.822 -17.257 1.00 95.06 226 GLU A CA 1
ATOM 1827 C C . GLU A 1 226 ? 5.357 -6.121 -18.639 1.00 95.06 226 GLU A C 1
ATOM 1829 O O . GLU A 1 226 ? 6.578 -6.003 -18.813 1.00 95.06 226 GLU A O 1
ATOM 1834 N N . GLU A 1 227 ? 4.508 -6.442 -19.619 1.00 94.31 227 GLU A N 1
ATOM 1835 C CA . GLU A 1 227 ? 4.897 -6.660 -21.015 1.00 94.31 227 GLU A CA 1
ATOM 1836 C C . GLU A 1 227 ? 5.583 -5.420 -21.602 1.00 94.31 227 GLU A C 1
ATOM 1838 O O . GLU A 1 227 ? 6.695 -5.522 -22.125 1.00 94.31 227 GLU A O 1
ATOM 1843 N N . LYS A 1 228 ? 4.994 -4.229 -21.415 1.00 90.12 228 LYS A N 1
ATOM 1844 C CA . LYS A 1 228 ? 5.563 -2.939 -21.865 1.00 90.12 228 LYS A CA 1
ATOM 1845 C C . LYS A 1 228 ? 6.917 -2.599 -21.232 1.00 90.12 228 LYS A C 1
ATOM 1847 O O . LYS A 1 228 ? 7.651 -1.755 -21.752 1.00 90.12 228 LYS A O 1
ATOM 1852 N N . MET A 1 229 ? 7.255 -3.210 -20.096 1.00 85.44 229 MET A N 1
ATOM 1853 C CA . MET A 1 229 ? 8.570 -3.065 -19.463 1.00 85.44 229 MET A CA 1
ATOM 1854 C C . MET A 1 229 ? 9.599 -4.104 -19.928 1.00 85.44 229 MET A C 1
ATOM 1856 O O . MET A 1 229 ? 10.788 -3.926 -19.653 1.00 85.44 229 MET A O 1
ATOM 1860 N N . GLY A 1 230 ? 9.158 -5.213 -20.531 1.00 73.06 230 GLY A N 1
ATOM 1861 C CA . GLY A 1 230 ? 10.006 -6.304 -21.030 1.00 73.06 230 GLY A CA 1
ATOM 1862 C C . GLY A 1 230 ? 10.355 -6.219 -22.520 1.00 73.06 230 GLY A C 1
ATOM 1863 O O . GLY A 1 230 ? 11.296 -6.884 -22.950 1.00 73.06 230 GLY A O 1
ATOM 1864 N N . SER A 1 231 ? 9.618 -5.410 -23.283 1.00 54.88 231 SER A N 1
ATOM 1865 C CA . SER A 1 231 ? 9.898 -5.018 -24.675 1.00 54.88 231 SER A CA 1
ATOM 1866 C C . SER A 1 231 ? 10.807 -3.795 -24.770 1.00 54.88 231 SER A C 1
ATOM 1868 O O . SER A 1 231 ? 11.695 -3.796 -25.649 1.00 54.88 231 SER A O 1
#

pLDDT: mean 83.82, std 21.46, range [32.28, 98.69]

Radius of gyration: 25.32 Å; Cα contacts (8 Å, |Δi|>4): 302; chains: 1; bounding box: 77×58×68 Å

Mean predicted aligned error: 11.75 Å

Solvent-accessible surface area (backbone atoms only — not comparable to full-atom values): 14221 Å² total; per-residue (Å²): 143,81,89,80,85,85,85,83,83,83,82,88,82,79,86,85,80,90,86,89,85,88,78,92,87,87,81,90,86,85,90,86,84,89,75,93,75,82,96,79,76,85,76,74,74,78,74,47,71,67,58,54,47,55,47,48,50,70,53,82,56,71,58,84,60,84,56,74,50,81,91,45,47,67,57,56,51,50,51,53,50,44,50,51,21,40,54,26,25,27,40,58,68,68,47,91,79,66,56,66,63,44,27,78,48,67,56,54,39,56,48,51,55,50,41,47,54,51,47,29,52,33,50,77,68,66,71,51,96,61,59,57,40,56,80,57,50,71,52,83,64,48,76,44,79,79,54,92,37,32,34,34,38,40,42,36,32,33,28,98,89,28,76,42,36,40,36,35,27,36,35,58,55,97,30,26,50,27,45,58,44,75,48,57,60,38,88,90,30,63,51,23,69,31,73,38,52,76,93,78,44,78,82,79,60,77,59,53,65,72,36,61,71,60,45,50,54,28,51,55,39,48,51,56,52,52,50,70,72,73,109

Secondary structure (DSSP, 8-state):
--PPPP------------------------------------------HHHHHHHHHT---B-SSSS--GGGHHHHHHHHHHHHHHHHHHHHHT-----TTTB--HHHHHHHHHHHHHHHHHHHTT---S---SS-EE-PPEEEEEETTEEEEEEEEEETTEEEEEEEEEEEETTEEEEEEEEE--TTSHHHHHH--TTT--S--TTGGG-HHHHHHHHHHHHHHHHHHH-

Organism: NCBI:txid84022

Nearest PDB structures (foldseek):
  6d63-assembly3_E  TM=8.276E-01  e=9.762E-02  Pseudomonas sp. ADP
  5ts4-assembly3_C  TM=5.985E-01  e=1.033E-01  synthetic construct
  6w3w-assembly1_A  TM=5.831E-01  e=1.033E-01  synthetic construct
  4r80-assembly2_B  TM=6.264E-01  e=1.371E-01  synthetic construct
  4q53-assembly1_A  TM=4.766E-01  e=3.391E-01  Bacteroides uniformis ATCC 8492